Protein AF-A0A3N5LTR4-F1 (afdb_monomer)

Foldseek 3Di:
DDDDDDDDPDDQDWDQAPPPRDTDGCVVPVHDPVVVVVPPDPCPPPPPPPVVVVVVVVVVVVVVVCCVVCVCVVPVDDDDDDDDDDDPPPPPPCPPPVQPADACVVLLVLLVLLLCQLQPLEAHAPVSLVSNLVSLLVSLVVLCPDPDPCSPVLSVLSNVLSVVSVVQVVLPQARGQCLVSVVSVVVSCVRHHDDDPSNPPGDDVVSNVSHHPDQPAWDVVLLVLLVVLLVLLLVLLVVLLVVDVVLDDDDDPPPPCLVVSLVVLVVVLVVQLVSLVVSLVSNDPVQCVDSRSLSNLLSVLLVQLSVLSNCLQVCDDPSSGHDPVSNVVSSVSSNVSSVSSVVSSVPND

Secondary structure (DSSP, 8-state):
--------------EE-TTT--EE-TTT-SS-HHHHHHHS--------THHHHHHHHHHHHHHHHHHHHHHHHHS-------------------------PBP-GGGHHHHHHHHHHHT-SSPPPHHHHHHHHHHHHHHHHHHHTS--TTHHHHHHHHHHHHHHHHHHHTT-SSPP-THHHHHHHHHHHHHHB---GGGSSS--HHHHHHTSPPPPPP-HHHHHHHHHHHHHHHHHHHHHHHHHHHH----STT-TTHHHHHHHHHHHHHHHHHHHHHHHHTS-TTGGG-SSHHHHHHHHHHHHHHHHHHTTTT-B-TTS-B-HHHHHHHHHHHHHHHHHHHHHHTT--

Structure (mmCIF, N/CA/C/O backbone):
data_AF-A0A3N5LTR4-F1
#
_entry.id   AF-A0A3N5LTR4-F1
#
loop_
_atom_site.group_PDB
_atom_site.id
_atom_site.type_symbol
_atom_site.label_atom_id
_atom_site.label_alt_id
_atom_site.label_comp_id
_atom_site.label_asym_id
_atom_site.label_entity_id
_atom_site.label_seq_id
_atom_site.pdbx_PDB_ins_code
_atom_site.Cartn_x
_atom_site.Cartn_y
_atom_site.Cartn_z
_atom_site.occupancy
_atom_site.B_iso_or_equiv
_atom_site.auth_seq_id
_atom_site.auth_comp_id
_atom_site.auth_asym_id
_atom_site.auth_atom_id
_atom_site.pdbx_PDB_model_num
ATOM 1 N N . MET A 1 1 ? 42.181 66.087 9.591 1.00 42.31 1 MET A N 1
ATOM 2 C CA . MET A 1 1 ? 41.057 66.117 8.631 1.00 42.31 1 MET A CA 1
ATOM 3 C C . MET A 1 1 ? 41.327 65.033 7.599 1.00 42.31 1 MET A C 1
ATOM 5 O O . MET A 1 1 ? 42.178 65.230 6.747 1.00 42.31 1 MET A O 1
ATOM 9 N N . SER A 1 2 ? 40.732 63.849 7.776 1.00 39.44 2 SER A N 1
ATOM 10 C CA . SER A 1 2 ? 40.925 62.699 6.882 1.00 39.44 2 SER A CA 1
ATOM 11 C C . SER A 1 2 ? 39.673 62.547 6.026 1.00 39.44 2 SER A C 1
ATOM 13 O O . SER A 1 2 ? 38.581 62.332 6.551 1.00 39.44 2 SER A O 1
ATOM 15 N N . SER A 1 3 ? 39.827 62.765 4.726 1.00 42.81 3 SER A N 1
ATOM 16 C CA . SER A 1 3 ? 38.754 62.788 3.736 1.00 42.81 3 SER A CA 1
ATOM 17 C C . SER A 1 3 ? 38.332 61.355 3.402 1.00 42.81 3 SER A C 1
ATOM 19 O O . SER A 1 3 ? 39.016 60.657 2.656 1.00 42.81 3 SER A O 1
ATOM 21 N N . GLY A 1 4 ? 37.215 60.899 3.972 1.00 47.69 4 GLY A N 1
ATOM 22 C CA . GLY A 1 4 ? 36.626 59.597 3.661 1.00 47.69 4 GLY A CA 1
ATOM 23 C C . GLY A 1 4 ? 36.129 59.549 2.214 1.00 47.69 4 GLY A C 1
ATOM 24 O O . GLY A 1 4 ? 35.183 60.248 1.857 1.00 47.69 4 GLY A O 1
ATOM 25 N N . LYS A 1 5 ? 36.770 58.725 1.375 1.00 50.44 5 LYS A N 1
ATOM 26 C CA . LYS A 1 5 ? 36.277 58.389 0.032 1.00 50.44 5 LYS A CA 1
ATOM 27 C C . LYS A 1 5 ? 34.957 57.609 0.162 1.00 50.44 5 LYS A C 1
ATOM 29 O O . LYS A 1 5 ? 34.948 56.594 0.859 1.00 50.44 5 LYS A O 1
ATOM 34 N N . PRO A 1 6 ? 33.865 58.023 -0.503 1.00 57.59 6 PRO A N 1
ATOM 35 C CA . PRO A 1 6 ? 32.627 57.254 -0.504 1.00 57.59 6 PRO A CA 1
ATOM 36 C C . PRO A 1 6 ? 32.843 55.928 -1.243 1.00 57.59 6 PRO A C 1
ATOM 38 O O . PRO A 1 6 ? 33.341 55.908 -2.370 1.00 57.59 6 PRO A O 1
ATOM 41 N N . ALA A 1 7 ? 32.481 54.819 -0.594 1.00 57.16 7 ALA A N 1
ATOM 42 C CA . ALA A 1 7 ? 32.471 53.496 -1.203 1.00 57.16 7 ALA A CA 1
ATOM 43 C C . ALA A 1 7 ? 31.487 53.499 -2.383 1.00 57.16 7 ALA A C 1
ATOM 45 O O . ALA A 1 7 ? 30.280 53.676 -2.201 1.00 57.16 7 ALA A O 1
ATOM 46 N N . GLY A 1 8 ? 32.012 53.360 -3.600 1.00 59.88 8 GLY A N 1
ATOM 47 C CA . GLY A 1 8 ? 31.196 53.232 -4.801 1.00 59.88 8 GLY A CA 1
ATOM 48 C C . GLY A 1 8 ? 30.280 52.016 -4.680 1.00 59.88 8 GLY A C 1
ATOM 49 O O . GLY A 1 8 ? 30.734 50.929 -4.326 1.00 59.88 8 GLY A O 1
ATOM 50 N N . LYS A 1 9 ? 28.984 52.200 -4.955 1.00 59.88 9 LYS A N 1
ATOM 51 C CA . LYS A 1 9 ? 28.020 51.099 -5.050 1.00 59.88 9 LYS A CA 1
ATOM 52 C C . LYS A 1 9 ? 28.468 50.165 -6.175 1.00 59.88 9 LYS A C 1
ATOM 54 O O . LYS A 1 9 ? 28.361 50.525 -7.344 1.00 59.88 9 LYS A O 1
ATOM 59 N N . VAL A 1 10 ? 28.971 48.988 -5.817 1.00 64.00 10 VAL A N 1
ATOM 60 C CA . VAL A 1 10 ? 29.231 47.903 -6.767 1.00 64.00 10 VAL A CA 1
ATOM 61 C C . VAL A 1 10 ? 27.876 47.472 -7.328 1.00 64.00 10 VAL A C 1
ATOM 63 O O . VAL A 1 10 ? 27.025 46.972 -6.592 1.00 64.00 10 VAL A O 1
ATOM 66 N N . GLN A 1 11 ? 27.630 47.749 -8.609 1.00 66.94 11 GLN A N 1
ATOM 67 C CA . GLN A 1 11 ? 26.463 47.225 -9.315 1.00 66.94 11 GLN A CA 1
ATOM 68 C C . GLN A 1 11 ? 26.664 45.720 -9.489 1.00 66.94 11 GLN A C 1
ATOM 70 O O . GLN A 1 11 ? 27.519 45.303 -10.268 1.00 66.94 11 GLN A O 1
ATOM 75 N N . LYS A 1 12 ? 25.895 44.915 -8.750 1.00 74.00 12 LYS A N 1
ATOM 76 C CA . LYS A 1 12 ? 25.865 43.462 -8.933 1.00 74.00 12 LYS A CA 1
ATOM 77 C C . LYS A 1 12 ? 25.376 43.146 -10.342 1.00 74.00 12 LYS A C 1
ATOM 79 O O . LYS A 1 12 ? 24.307 43.604 -10.743 1.00 74.00 12 LYS A O 1
ATOM 84 N N . ARG A 1 13 ? 26.175 42.394 -11.096 1.00 78.88 13 ARG A N 1
ATOM 85 C CA . ARG A 1 13 ? 25.785 41.869 -12.406 1.00 78.88 13 ARG A CA 1
ATOM 86 C C . ARG A 1 13 ? 25.041 40.560 -12.188 1.00 78.88 13 ARG A C 1
ATOM 88 O O . ARG A 1 13 ? 25.660 39.511 -12.084 1.00 78.88 13 ARG A O 1
ATOM 95 N N . GLU A 1 14 ? 23.720 40.630 -12.100 1.00 88.12 14 GLU A N 1
ATOM 96 C CA . GLU A 1 14 ? 22.883 39.430 -12.087 1.00 88.12 14 GLU A CA 1
ATOM 97 C C . GLU A 1 14 ? 22.748 38.877 -13.512 1.00 88.12 14 GLU A C 1
ATOM 99 O O . GLU A 1 14 ? 22.494 39.624 -14.459 1.00 88.12 14 GLU A O 1
ATOM 104 N N . VAL A 1 15 ? 22.951 37.568 -13.665 1.00 93.12 15 VAL A N 1
ATOM 105 C CA . VAL A 1 15 ? 22.815 36.841 -14.933 1.00 93.12 15 VAL A CA 1
ATOM 106 C C . VAL A 1 15 ? 21.718 35.795 -14.778 1.00 93.12 15 VAL A C 1
ATOM 108 O O . VAL A 1 15 ? 21.718 35.034 -13.813 1.00 93.12 15 VAL A O 1
ATOM 111 N N . GLU A 1 16 ? 20.783 35.735 -15.724 1.00 95.50 16 GLU A N 1
ATOM 112 C CA . GLU A 1 16 ? 19.731 34.718 -15.736 1.00 95.50 16 GLU A CA 1
ATOM 113 C C . GLU A 1 16 ? 20.248 33.395 -16.315 1.00 95.50 16 GLU A C 1
ATOM 115 O O . GLU A 1 16 ? 20.837 33.344 -17.397 1.00 95.50 16 GLU A O 1
ATOM 120 N N . CYS A 1 17 ? 20.032 32.297 -15.593 1.00 93.19 17 CYS A N 1
ATOM 121 C CA . CYS A 1 17 ? 20.387 30.965 -16.060 1.00 93.19 17 CYS A CA 1
ATOM 122 C C . CYS A 1 17 ? 19.476 30.524 -17.221 1.00 93.19 17 CYS A C 1
ATOM 124 O O . CYS A 1 17 ? 18.269 30.403 -17.010 1.00 93.19 17 CYS A O 1
ATOM 126 N N . PRO A 1 18 ? 20.019 30.146 -18.395 1.00 90.31 18 PRO A N 1
ATOM 127 C CA . PRO A 1 18 ? 19.209 29.780 -19.562 1.00 90.31 18 PRO A CA 1
ATOM 128 C C . PRO A 1 18 ? 18.450 28.453 -19.406 1.00 90.31 18 PRO A C 1
ATOM 130 O O . PRO A 1 18 ? 17.542 28.173 -20.180 1.00 90.31 18 PRO A O 1
ATOM 133 N N . VAL A 1 19 ? 18.826 27.620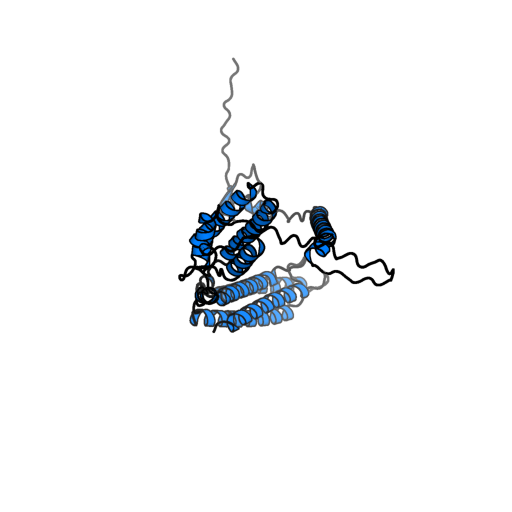 -18.428 1.00 91.25 19 VAL A N 1
ATOM 134 C CA . VAL A 1 19 ? 18.199 26.309 -18.185 1.00 91.25 19 VAL A CA 1
ATOM 135 C C . VAL A 1 19 ? 17.042 26.416 -17.193 1.00 91.25 19 VAL A C 1
ATOM 137 O O . VAL A 1 19 ? 16.015 25.770 -17.371 1.00 91.25 19 VAL A O 1
ATOM 140 N N . HIS A 1 20 ? 17.208 27.224 -16.142 1.00 94.06 20 HIS A N 1
ATOM 141 C CA . HIS A 1 20 ? 16.285 27.254 -15.004 1.00 94.06 20 HIS A CA 1
ATOM 142 C C . HIS A 1 20 ? 15.556 28.596 -14.820 1.00 94.06 20 HIS A C 1
ATOM 144 O O . HIS A 1 20 ? 14.676 28.672 -13.969 1.00 94.06 20 HIS A O 1
ATOM 150 N N . GLY A 1 21 ? 15.928 29.656 -15.552 1.00 92.06 21 GLY A N 1
ATOM 151 C CA . GLY A 1 21 ? 15.351 31.004 -15.398 1.00 92.06 21 GLY A CA 1
ATOM 152 C C . GLY A 1 21 ? 15.690 31.688 -14.065 1.00 92.06 21 GLY A C 1
ATOM 153 O O . GLY A 1 21 ? 15.032 32.635 -13.644 1.00 92.06 21 GLY A O 1
ATOM 154 N N . ILE A 1 22 ? 16.693 31.181 -13.340 1.00 92.12 22 ILE A N 1
ATOM 155 C CA . ILE A 1 22 ? 17.099 31.708 -12.031 1.00 92.12 22 ILE A CA 1
ATOM 156 C C . ILE A 1 22 ? 18.257 32.682 -12.226 1.00 92.12 22 ILE A C 1
ATOM 158 O O . ILE A 1 22 ? 19.266 32.328 -12.839 1.00 92.12 22 ILE A O 1
ATOM 162 N N . HIS A 1 23 ? 18.125 33.883 -11.669 1.00 93.69 23 HIS A N 1
ATOM 163 C CA . HIS A 1 23 ? 19.197 34.871 -11.641 1.00 93.69 23 HIS A CA 1
ATOM 164 C C . HIS A 1 23 ? 20.260 34.474 -10.612 1.00 93.69 23 HIS A C 1
ATOM 166 O O . HIS A 1 23 ? 19.937 34.081 -9.490 1.00 93.69 23 HIS A O 1
ATOM 172 N N . TYR A 1 24 ? 21.531 34.556 -10.992 1.00 93.19 24 TYR A N 1
ATOM 173 C CA . TYR A 1 24 ? 22.660 34.306 -10.103 1.00 93.19 24 TYR A CA 1
ATOM 174 C C . TYR A 1 24 ? 23.775 35.326 -10.337 1.00 93.19 24 TYR A C 1
ATOM 176 O O . TYR A 1 24 ? 23.839 35.975 -11.383 1.00 93.19 24 TYR A O 1
ATOM 184 N N . ASP A 1 25 ? 24.637 35.482 -9.335 1.00 94.25 25 ASP A N 1
ATOM 185 C CA . ASP A 1 25 ? 25.801 36.360 -9.397 1.00 94.25 25 ASP A CA 1
ATOM 186 C C . ASP A 1 25 ? 27.042 35.519 -9.754 1.00 94.25 25 ASP A C 1
ATOM 188 O O . ASP A 1 25 ? 27.468 34.696 -8.932 1.00 94.25 25 ASP A O 1
ATOM 192 N N . PRO A 1 26 ? 27.619 35.680 -10.960 1.00 90.75 26 PRO A N 1
ATOM 193 C CA . PRO A 1 26 ? 28.778 34.911 -11.397 1.00 90.75 26 PRO A CA 1
ATOM 194 C C . PRO A 1 26 ? 30.045 35.217 -10.585 1.00 90.75 26 PRO A C 1
ATOM 196 O O . PRO A 1 26 ? 30.978 34.416 -10.615 1.00 90.75 26 PRO A O 1
ATOM 199 N N . GLU A 1 27 ? 30.092 36.331 -9.841 1.00 90.62 27 GLU A N 1
ATOM 200 C CA . GLU A 1 27 ? 31.196 36.616 -8.915 1.00 90.62 27 GLU A CA 1
ATOM 201 C C . GLU A 1 27 ? 31.108 35.769 -7.633 1.00 90.62 27 GLU A C 1
ATOM 203 O O . GLU A 1 27 ? 32.126 35.522 -6.987 1.00 90.62 27 GLU A O 1
ATOM 208 N N . VAL A 1 28 ? 29.908 35.294 -7.271 1.00 90.62 28 VAL A N 1
ATOM 209 C CA . VAL A 1 28 ? 29.670 34.469 -6.072 1.00 90.62 28 VAL A CA 1
ATOM 210 C C . VAL A 1 28 ? 29.656 32.980 -6.412 1.00 90.62 28 VAL A C 1
ATOM 212 O O . VAL A 1 28 ? 30.225 32.170 -5.679 1.00 90.62 28 VAL A O 1
ATOM 215 N N . THR A 1 29 ? 29.006 32.601 -7.513 1.00 89.00 29 THR A N 1
ATOM 216 C CA . THR A 1 29 ? 28.873 31.204 -7.942 1.00 89.00 29 THR A CA 1
ATOM 217 C C . THR A 1 29 ? 29.018 31.097 -9.460 1.00 89.00 29 THR A C 1
ATOM 219 O O . THR A 1 29 ? 28.313 31.813 -10.165 1.00 89.00 29 THR A O 1
ATOM 222 N N . PRO A 1 30 ? 29.851 30.185 -9.995 1.00 90.81 30 PRO A N 1
ATOM 223 C CA . PRO A 1 30 ? 30.130 30.113 -11.436 1.00 90.81 30 PRO A CA 1
ATOM 224 C C . PRO A 1 30 ? 28.911 29.720 -12.291 1.00 90.81 30 PRO A C 1
ATOM 226 O O . PRO A 1 30 ? 28.868 30.010 -13.485 1.00 90.81 30 PRO A O 1
ATOM 229 N N . GLU A 1 31 ? 27.906 29.087 -11.689 1.00 93.25 31 GLU A N 1
ATOM 230 C CA . GLU A 1 31 ? 26.656 28.673 -12.325 1.00 93.25 31 GLU A CA 1
ATOM 231 C C . GLU A 1 31 ? 25.490 28.776 -11.330 1.00 93.25 31 GLU A C 1
ATOM 233 O O . GLU A 1 31 ? 25.704 28.944 -10.126 1.00 93.25 31 GLU A O 1
ATOM 238 N N . CYS A 1 32 ? 24.246 28.674 -11.811 1.00 94.94 32 CYS A N 1
ATOM 239 C CA . CYS A 1 32 ? 23.090 28.732 -10.917 1.00 94.94 32 CYS A CA 1
ATOM 240 C C . CYS A 1 32 ? 23.071 27.546 -9.942 1.00 94.94 32 CYS A C 1
ATOM 242 O O . CYS A 1 32 ? 23.541 26.452 -10.259 1.00 94.94 32 CYS A O 1
ATOM 244 N N . VAL A 1 33 ? 22.457 27.738 -8.772 1.00 93.00 33 VAL A N 1
ATOM 245 C CA . VAL A 1 33 ? 22.444 26.744 -7.683 1.00 93.00 33 VAL A CA 1
ATOM 246 C C . VAL A 1 33 ? 21.924 25.364 -8.108 1.00 93.00 33 VAL A C 1
ATOM 248 O O . VAL A 1 33 ? 22.375 24.347 -7.585 1.00 93.00 33 VAL A O 1
ATOM 251 N N . LEU A 1 34 ? 20.998 25.308 -9.072 1.00 89.94 34 LEU A N 1
ATOM 252 C CA . LEU A 1 34 ? 20.471 24.048 -9.592 1.00 89.94 34 LEU A CA 1
ATOM 253 C C . LEU A 1 34 ? 21.468 23.371 -10.534 1.00 89.94 34 LEU A C 1
ATOM 255 O O . LEU A 1 34 ? 21.754 22.194 -10.341 1.00 89.94 34 LEU A O 1
ATOM 259 N N . CYS A 1 35 ? 22.061 24.106 -11.480 1.00 91.62 35 CYS A N 1
ATOM 260 C CA . CYS A 1 35 ? 23.133 23.584 -12.334 1.00 91.62 35 CYS A CA 1
ATOM 261 C C . CYS A 1 35 ? 24.303 23.064 -11.491 1.00 91.62 35 CYS A C 1
ATOM 263 O O . CYS A 1 35 ? 24.718 21.931 -11.698 1.00 91.62 35 CYS A O 1
ATOM 265 N N . LEU A 1 36 ? 24.718 23.813 -10.461 1.00 90.31 36 LEU A N 1
ATOM 266 C CA . LEU A 1 36 ? 25.773 23.405 -9.529 1.00 90.31 36 LEU A CA 1
ATOM 267 C C . LEU A 1 36 ? 25.431 22.107 -8.783 1.00 90.31 36 LEU A C 1
ATOM 269 O O . LEU A 1 36 ? 26.292 21.268 -8.536 1.00 90.31 36 LEU A O 1
ATOM 273 N N . LYS A 1 37 ? 24.160 21.925 -8.407 1.00 88.88 37 LYS A N 1
ATOM 274 C CA . LYS A 1 37 ? 23.690 20.704 -7.743 1.00 88.88 37 LYS A CA 1
ATOM 275 C C . LYS A 1 37 ? 23.704 19.497 -8.684 1.00 88.88 37 LYS A C 1
ATOM 277 O O . LYS A 1 37 ? 23.977 18.394 -8.223 1.00 88.88 37 LYS A O 1
ATOM 282 N N . TYR A 1 38 ? 23.408 19.700 -9.966 1.00 84.88 38 TYR A N 1
ATOM 283 C CA . TYR A 1 38 ? 23.409 18.639 -10.977 1.00 84.88 38 TYR A CA 1
ATOM 284 C C . TYR A 1 38 ? 24.803 18.357 -11.562 1.00 84.88 38 TYR A C 1
ATOM 286 O O . TYR A 1 38 ? 25.038 17.249 -12.035 1.00 84.88 38 TYR A O 1
ATOM 294 N N . SER A 1 39 ? 25.722 19.329 -11.530 1.00 80.62 39 SER A N 1
ATOM 295 C CA . SER A 1 39 ? 27.092 19.204 -12.047 1.00 80.62 39 SER A CA 1
ATOM 296 C C . SER A 1 39 ? 28.052 18.562 -11.046 1.00 80.62 39 SER A C 1
ATOM 298 O O . SER A 1 39 ? 29.083 18.018 -11.447 1.00 80.62 39 SER A O 1
ATOM 300 N N . GLN A 1 40 ? 27.728 18.579 -9.749 1.00 75.06 40 GLN A N 1
ATOM 301 C CA . GLN A 1 40 ? 28.504 17.827 -8.774 1.00 75.06 40 GLN A CA 1
ATOM 302 C C . GLN A 1 40 ? 28.257 16.329 -8.987 1.00 75.06 40 GLN A C 1
ATOM 304 O O . GLN A 1 40 ? 27.129 15.879 -8.771 1.00 75.06 40 GLN A O 1
ATOM 309 N N . PRO A 1 41 ? 29.283 15.538 -9.376 1.00 57.38 41 PRO A N 1
ATOM 310 C CA . PRO A 1 41 ? 29.151 14.090 -9.386 1.00 57.38 41 PRO A CA 1
ATOM 311 C C . PRO A 1 41 ? 28.717 13.700 -7.984 1.00 57.38 41 PRO A C 1
ATOM 313 O O . PRO A 1 41 ? 29.319 14.186 -7.018 1.00 57.38 41 PRO A O 1
ATOM 316 N N . GLU A 1 42 ? 27.654 12.899 -7.871 1.00 54.22 42 GLU A N 1
ATOM 317 C CA . GLU A 1 42 ? 27.212 12.379 -6.586 1.00 54.22 42 GLU A CA 1
ATOM 318 C C . GLU A 1 42 ? 28.454 11.845 -5.885 1.00 54.22 42 GLU A C 1
ATOM 320 O O . GLU A 1 42 ? 29.022 10.822 -6.268 1.00 54.22 42 GLU A O 1
ATOM 325 N N . ARG A 1 43 ? 28.941 12.590 -4.885 1.00 46.28 43 ARG A N 1
ATOM 326 C CA . ARG A 1 43 ? 29.944 12.084 -3.969 1.00 46.28 43 ARG A CA 1
ATOM 327 C C . ARG A 1 43 ? 29.214 10.955 -3.275 1.00 46.28 43 ARG A C 1
ATOM 329 O O . ARG A 1 43 ? 28.547 11.180 -2.265 1.00 46.28 43 ARG A O 1
ATOM 336 N N . THR A 1 44 ? 29.327 9.750 -3.828 1.00 50.00 44 THR A N 1
ATOM 337 C CA . THR A 1 44 ? 29.047 8.489 -3.164 1.00 50.00 44 THR A CA 1
ATOM 338 C C . THR A 1 44 ? 30.041 8.428 -2.023 1.00 50.00 44 THR A C 1
ATOM 340 O O . THR A 1 44 ? 31.114 7.831 -2.102 1.00 50.00 44 THR A O 1
ATOM 343 N N . GLY A 1 45 ? 29.732 9.181 -0.971 1.00 43.91 45 GLY A N 1
ATOM 344 C CA . GLY A 1 45 ? 30.471 9.185 0.256 1.00 43.91 45 GLY A CA 1
ATOM 345 C C . GLY A 1 45 ? 30.405 7.763 0.758 1.00 43.91 45 GLY A C 1
ATOM 346 O O . GLY A 1 45 ? 29.386 7.345 1.305 1.00 43.91 45 GLY A O 1
ATOM 347 N N . GLY A 1 46 ? 31.516 7.044 0.609 1.00 44.34 46 GLY A N 1
ATOM 348 C CA . GLY A 1 46 ? 31.868 5.866 1.388 1.00 44.34 46 GLY A CA 1
ATOM 349 C C . GLY A 1 46 ? 32.008 6.222 2.871 1.00 44.34 46 GLY A C 1
ATOM 350 O O . GLY A 1 46 ? 32.998 5.893 3.518 1.00 44.34 46 GLY A O 1
ATOM 351 N N . ARG A 1 47 ? 31.018 6.918 3.439 1.00 48.50 47 ARG A N 1
ATOM 352 C CA . ARG A 1 47 ? 30.792 6.994 4.871 1.00 48.50 47 ARG A CA 1
ATOM 353 C C . ARG A 1 47 ? 30.305 5.613 5.271 1.00 48.50 47 ARG A C 1
ATOM 355 O O . ARG A 1 47 ? 29.151 5.260 5.050 1.00 48.50 47 ARG A O 1
ATOM 362 N N . ARG A 1 48 ? 31.243 4.828 5.807 1.00 51.28 48 ARG A N 1
ATOM 363 C CA . ARG A 1 48 ? 31.052 3.555 6.510 1.00 51.28 48 ARG A CA 1
ATOM 364 C C . ARG A 1 48 ? 29.639 3.450 7.112 1.00 51.28 48 ARG A C 1
ATOM 366 O O . ARG A 1 48 ? 29.409 3.898 8.231 1.00 51.28 48 ARG A O 1
ATOM 373 N N . LYS A 1 49 ? 28.725 2.757 6.422 1.00 50.78 49 LYS A N 1
ATOM 374 C CA . LYS A 1 49 ? 27.436 2.269 6.960 1.00 50.78 49 LYS A CA 1
ATOM 375 C C . LYS A 1 49 ? 27.62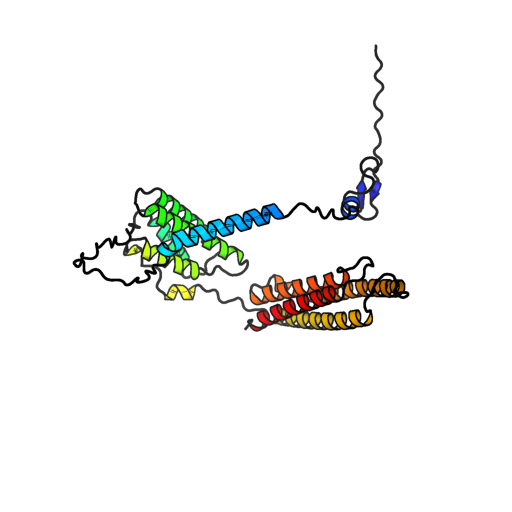0 1.160 8.019 1.00 50.78 49 LYS A C 1
ATOM 377 O O . LYS A 1 49 ? 26.686 0.424 8.309 1.00 50.78 49 LYS A O 1
ATOM 382 N N . GLY A 1 50 ? 28.813 1.029 8.605 1.00 50.81 50 GLY A N 1
ATOM 383 C CA . GLY A 1 50 ? 29.102 0.043 9.646 1.00 50.81 50 GLY A CA 1
ATOM 384 C C . GLY A 1 50 ? 28.466 0.388 10.994 1.00 50.81 50 GLY A C 1
ATOM 385 O O . GLY A 1 50 ? 28.073 -0.515 11.717 1.00 50.81 50 GLY A O 1
ATOM 386 N N . GLY A 1 51 ? 28.297 1.676 11.320 1.00 59.00 51 GLY A N 1
ATOM 387 C CA . GLY A 1 51 ? 27.764 2.086 12.629 1.00 59.00 51 GLY A CA 1
ATOM 388 C C . GLY A 1 51 ? 26.271 1.800 12.813 1.00 59.00 51 GLY A C 1
ATOM 389 O O . GLY A 1 51 ? 25.857 1.343 13.873 1.00 59.00 51 GLY A O 1
ATOM 390 N N . VAL A 1 52 ? 25.463 2.009 11.768 1.00 69.38 52 VAL A N 1
ATOM 391 C CA . VAL A 1 52 ? 24.007 1.782 11.838 1.00 69.38 52 VAL A CA 1
ATOM 392 C C . VAL A 1 52 ? 23.693 0.287 11.888 1.00 69.38 52 VAL A C 1
ATOM 394 O O . VAL A 1 52 ? 22.875 -0.134 12.698 1.00 69.38 52 VAL A O 1
ATOM 397 N N . TRP A 1 53 ? 24.401 -0.533 11.105 1.00 72.94 53 TRP A N 1
ATOM 398 C CA . TRP A 1 53 ? 24.259 -1.989 11.178 1.00 72.94 53 TRP A CA 1
ATOM 399 C C . TRP A 1 53 ? 24.689 -2.555 12.532 1.00 72.94 53 TRP A C 1
ATOM 401 O O . TRP A 1 53 ? 24.034 -3.465 13.032 1.00 72.94 53 TRP A O 1
ATOM 411 N N . LEU A 1 54 ? 25.727 -1.990 13.161 1.00 76.31 54 LEU A N 1
ATOM 412 C CA . LEU A 1 54 ? 26.142 -2.396 14.504 1.00 76.31 54 LEU A CA 1
ATOM 413 C C . LEU A 1 54 ? 25.062 -2.086 15.552 1.00 76.31 54 LEU A C 1
ATOM 415 O O . LEU A 1 54 ? 24.811 -2.920 16.413 1.00 76.31 54 LEU A O 1
ATOM 419 N N . LEU A 1 55 ? 24.395 -0.928 15.458 1.00 81.12 55 LEU A N 1
ATOM 420 C CA . LEU A 1 55 ? 23.295 -0.557 16.357 1.00 81.12 55 LEU A CA 1
ATOM 421 C C . LEU A 1 55 ? 22.054 -1.436 16.158 1.00 81.12 55 LEU A C 1
ATOM 423 O O . LEU A 1 55 ? 21.453 -1.858 17.142 1.00 81.12 55 LEU A O 1
ATOM 427 N N . VAL A 1 56 ? 21.703 -1.765 14.910 1.00 82.56 56 VAL A N 1
ATOM 428 C CA . VAL A 1 56 ? 20.594 -2.689 14.609 1.00 82.56 56 VAL A CA 1
ATOM 429 C C . VAL A 1 56 ? 20.902 -4.099 15.123 1.00 82.56 56 VAL A C 1
ATOM 431 O O . VAL A 1 56 ? 20.041 -4.726 15.737 1.00 82.56 56 VAL A O 1
ATOM 434 N N . LEU A 1 57 ? 22.140 -4.580 14.956 1.00 85.31 57 LEU A N 1
ATOM 435 C CA . LEU A 1 57 ? 22.585 -5.860 15.518 1.00 85.31 57 LEU A CA 1
ATOM 436 C C . LEU A 1 57 ? 22.567 -5.855 17.050 1.00 85.31 57 LEU A C 1
ATOM 438 O O . LEU A 1 57 ? 22.089 -6.813 17.647 1.00 85.31 57 LEU A O 1
ATOM 442 N N . LEU A 1 58 ? 23.032 -4.780 17.692 1.00 87.88 58 LEU A N 1
ATOM 443 C CA . LEU A 1 58 ? 22.983 -4.637 19.151 1.00 87.88 58 LEU A CA 1
ATOM 444 C C . LEU A 1 58 ? 21.541 -4.636 19.669 1.00 87.88 58 LEU A C 1
ATOM 446 O O . LEU A 1 58 ? 21.246 -5.354 20.619 1.00 87.88 58 LEU A O 1
ATOM 450 N N . ALA A 1 59 ? 20.632 -3.904 19.020 1.00 86.56 59 ALA A N 1
ATOM 451 C CA . ALA A 1 59 ? 19.215 -3.895 19.379 1.00 86.56 59 ALA A CA 1
ATOM 452 C C . ALA A 1 59 ? 18.566 -5.280 19.202 1.00 86.56 59 ALA A C 1
ATOM 454 O O . ALA A 1 59 ? 17.827 -5.726 20.079 1.00 86.56 59 ALA A O 1
ATOM 455 N N . ALA A 1 60 ? 18.893 -5.998 18.123 1.00 87.62 60 ALA A N 1
ATOM 456 C CA . ALA A 1 60 ? 18.412 -7.360 17.894 1.00 87.62 60 ALA A CA 1
ATOM 457 C C . ALA A 1 60 ? 18.952 -8.357 18.935 1.00 87.62 60 ALA A C 1
ATOM 459 O O . ALA A 1 60 ? 18.200 -9.197 19.425 1.00 87.62 60 ALA A O 1
ATOM 460 N N . VAL A 1 61 ? 20.230 -8.247 19.322 1.00 90.06 61 VAL A N 1
ATOM 461 C CA . VAL A 1 61 ? 20.838 -9.088 20.369 1.00 90.06 61 VAL A CA 1
ATOM 462 C C . VAL A 1 61 ? 20.221 -8.795 21.735 1.00 90.06 61 VAL A C 1
ATOM 464 O O . VAL A 1 61 ? 19.878 -9.732 22.451 1.00 90.06 61 VAL A O 1
ATOM 467 N N . VAL A 1 62 ? 20.020 -7.522 22.089 1.00 90.38 62 VAL A N 1
ATOM 468 C CA . VAL A 1 62 ? 19.347 -7.138 23.341 1.00 90.38 62 VAL A CA 1
ATOM 469 C C . VAL A 1 62 ? 17.905 -7.649 23.355 1.00 90.38 62 VAL A C 1
ATOM 471 O O . VAL A 1 62 ? 17.500 -8.272 24.333 1.00 90.38 62 VAL A O 1
ATOM 474 N N . GLY A 1 63 ? 17.157 -7.483 22.259 1.00 85.44 63 GLY A N 1
ATOM 475 C CA . GLY A 1 63 ? 15.804 -8.025 22.118 1.00 85.44 63 GLY A CA 1
ATOM 476 C C . GLY A 1 63 ? 15.758 -9.553 22.234 1.00 85.44 63 GLY A C 1
ATOM 477 O O . GLY A 1 63 ? 14.903 -10.090 22.934 1.00 85.44 63 GLY A O 1
ATOM 478 N N . PHE A 1 64 ? 16.715 -10.262 21.629 1.00 84.19 64 PHE A N 1
ATOM 479 C CA . PHE A 1 64 ? 16.823 -11.720 21.718 1.00 84.19 64 PHE A CA 1
ATOM 480 C C . PHE A 1 64 ? 17.180 -12.201 23.131 1.00 84.19 64 PHE A C 1
ATOM 482 O O . PHE A 1 64 ? 16.587 -13.161 23.623 1.00 84.19 64 PHE A O 1
ATOM 489 N N . LEU A 1 65 ? 18.119 -11.536 23.812 1.00 84.12 65 LEU A N 1
ATOM 490 C CA . LEU A 1 65 ? 18.483 -11.859 25.194 1.00 84.12 65 LEU A CA 1
ATOM 491 C C . LEU A 1 65 ? 17.327 -11.572 26.159 1.00 84.12 65 LEU A C 1
ATOM 493 O O . LEU A 1 65 ? 17.067 -12.384 27.048 1.00 84.12 65 LEU A O 1
ATOM 497 N N . PHE A 1 66 ? 16.589 -10.479 25.954 1.00 81.12 66 PHE A N 1
ATOM 498 C CA . PHE A 1 66 ? 15.387 -10.167 26.726 1.00 81.12 66 PHE A CA 1
ATOM 499 C C . PHE A 1 66 ? 14.288 -11.213 26.487 1.00 81.12 66 PHE A C 1
ATOM 501 O O . PHE A 1 66 ? 13.757 -11.779 27.442 1.00 81.12 66 PHE A O 1
ATOM 508 N N . TYR A 1 67 ? 14.027 -11.578 25.227 1.00 76.75 67 TYR A N 1
ATOM 509 C CA . TYR A 1 67 ? 13.078 -12.636 24.870 1.00 76.75 67 TYR A CA 1
ATOM 510 C C . TYR A 1 67 ? 13.472 -14.001 25.447 1.00 76.75 67 TYR A C 1
ATOM 512 O O . TYR A 1 67 ? 12.620 -14.726 25.945 1.00 76.75 67 TYR A O 1
ATOM 520 N N . ARG A 1 68 ? 14.759 -14.363 25.453 1.00 81.25 68 ARG A N 1
ATOM 521 C CA . ARG A 1 68 ? 15.220 -15.633 26.034 1.00 81.25 68 ARG A CA 1
ATOM 522 C C . ARG A 1 68 ? 15.123 -15.650 27.565 1.00 81.25 68 ARG A C 1
ATOM 524 O O . ARG A 1 68 ? 14.894 -16.710 28.139 1.00 81.25 68 ARG A O 1
ATOM 531 N N . SER A 1 69 ? 15.296 -14.500 28.214 1.00 74.88 69 SER A N 1
ATOM 532 C CA . SER A 1 69 ? 15.269 -14.387 29.679 1.00 74.88 69 SER A CA 1
ATOM 533 C C . SER A 1 69 ? 13.843 -14.310 30.229 1.00 74.88 69 SER A C 1
ATOM 535 O O . SER A 1 69 ? 13.558 -14.898 31.266 1.00 74.88 69 SER A O 1
ATOM 537 N N . VAL A 1 70 ? 12.942 -13.619 29.524 1.00 73.69 70 VAL A N 1
ATOM 538 C CA . VAL A 1 70 ? 11.556 -13.370 29.962 1.00 73.69 70 VAL A CA 1
ATOM 539 C C . VAL A 1 70 ? 10.554 -14.306 29.272 1.00 73.69 70 VAL A C 1
ATOM 541 O O . VAL A 1 70 ? 9.541 -14.682 29.855 1.00 73.69 70 VAL A O 1
ATOM 544 N N . GLY A 1 71 ? 10.852 -14.764 28.055 1.00 59.81 71 GLY A N 1
ATOM 545 C CA . GLY A 1 71 ? 9.995 -15.652 27.263 1.00 59.81 71 GLY A CA 1
ATOM 546 C C . GLY A 1 71 ? 9.579 -16.952 27.961 1.00 59.81 71 GLY A C 1
ATOM 547 O O . GLY A 1 71 ? 8.412 -17.320 27.835 1.00 59.81 71 GLY A O 1
ATOM 548 N N . PRO A 1 72 ? 10.437 -17.638 28.743 1.00 62.03 72 PRO A N 1
ATOM 549 C CA . PRO A 1 72 ? 10.027 -18.819 29.507 1.00 62.03 72 PRO A CA 1
ATOM 550 C C . PRO A 1 72 ? 8.982 -18.513 30.589 1.00 62.03 72 PRO A C 1
ATOM 552 O O . PRO A 1 72 ? 8.117 -19.344 30.848 1.00 62.03 72 PRO A O 1
ATOM 555 N N . TYR A 1 73 ? 9.016 -17.310 31.172 1.00 62.34 73 TYR A N 1
ATOM 556 C CA . TYR A 1 73 ? 8.037 -16.871 32.170 1.00 62.34 73 TYR A CA 1
ATOM 557 C C . TYR A 1 73 ? 6.701 -16.470 31.534 1.00 62.34 73 TYR A C 1
ATOM 559 O O . TYR A 1 73 ? 5.653 -16.676 32.136 1.00 62.34 73 TYR A O 1
ATOM 567 N N . LEU A 1 74 ? 6.723 -15.965 30.296 1.00 62.81 74 LEU A N 1
ATOM 568 C CA . LEU A 1 74 ? 5.516 -15.577 29.555 1.00 62.81 74 LEU A CA 1
ATOM 569 C C . LEU A 1 74 ? 4.845 -16.739 28.804 1.00 62.81 74 LEU A C 1
ATOM 571 O O . LEU A 1 74 ? 3.667 -16.651 28.477 1.00 62.81 74 LEU A O 1
ATOM 575 N N . SER A 1 75 ? 5.566 -17.826 28.509 1.00 57.50 75 SER A N 1
ATOM 576 C CA . SER A 1 75 ? 5.061 -18.921 27.660 1.00 57.50 75 SER A CA 1
ATOM 577 C C . SER A 1 75 ? 4.580 -20.168 28.411 1.00 57.50 75 SER A C 1
ATOM 579 O O . SER A 1 75 ? 4.159 -21.127 27.765 1.00 57.50 75 SER A O 1
ATOM 581 N N . GLY A 1 76 ? 4.607 -20.177 29.750 1.00 47.41 76 GLY A N 1
ATOM 582 C CA . GLY A 1 76 ? 3.958 -21.207 30.579 1.00 47.41 76 GLY A CA 1
ATOM 583 C C . GLY A 1 76 ? 4.390 -22.657 30.311 1.00 47.41 76 GLY A C 1
ATOM 584 O O . GLY A 1 76 ? 3.693 -23.590 30.705 1.00 47.41 76 GLY A O 1
ATOM 585 N N . ARG A 1 77 ? 5.515 -22.880 29.620 1.00 46.62 77 ARG A N 1
ATOM 586 C CA . ARG A 1 77 ? 5.937 -24.208 29.157 1.00 46.62 77 ARG A CA 1
ATOM 587 C C . ARG A 1 77 ? 6.963 -24.799 30.119 1.00 46.62 77 ARG A C 1
ATOM 589 O O . ARG A 1 77 ? 8.168 -24.653 29.939 1.00 46.62 77 ARG A O 1
ATOM 596 N N . THR A 1 78 ? 6.478 -25.480 31.150 1.00 49.72 78 THR A N 1
ATOM 597 C CA . THR A 1 78 ? 7.305 -26.320 32.020 1.00 49.72 78 THR A CA 1
ATOM 598 C C . THR A 1 78 ? 7.651 -27.621 31.287 1.00 49.72 78 THR A C 1
ATOM 600 O O . THR A 1 78 ? 6.790 -28.447 30.994 1.00 49.72 78 THR A O 1
ATOM 603 N N . THR A 1 79 ? 8.924 -27.810 30.936 1.00 48.94 79 THR A N 1
ATOM 604 C CA . THR A 1 79 ? 9.431 -29.115 30.484 1.00 48.94 79 THR A CA 1
ATOM 605 C C . THR A 1 79 ? 9.616 -30.038 31.692 1.00 48.94 79 THR A C 1
ATOM 607 O O . THR A 1 79 ? 10.254 -29.616 32.659 1.00 48.94 79 THR A O 1
ATOM 610 N N . PRO A 1 80 ? 9.118 -31.286 31.661 1.00 50.94 80 PRO A N 1
ATOM 611 C CA . PRO A 1 80 ? 9.312 -32.229 32.751 1.00 50.94 80 PRO A CA 1
ATOM 612 C C . PRO A 1 80 ? 10.697 -32.873 32.635 1.00 50.94 80 PRO A C 1
ATOM 614 O O . PRO A 1 80 ? 10.961 -33.638 31.708 1.00 50.94 80 PRO A O 1
ATOM 617 N N . THR A 1 81 ? 11.587 -32.582 33.580 1.00 51.88 81 THR A N 1
ATOM 618 C CA . THR A 1 81 ? 12.851 -33.311 33.733 1.00 51.88 81 THR A CA 1
ATOM 619 C C . THR A 1 81 ? 12.643 -34.426 34.751 1.00 51.88 81 THR A C 1
ATOM 621 O O . THR A 1 81 ? 12.408 -34.170 35.930 1.00 51.88 81 THR A O 1
ATOM 624 N N . SER A 1 82 ? 12.699 -35.673 34.289 1.00 56.34 82 SER A N 1
ATOM 625 C CA . SER A 1 82 ? 12.652 -36.859 35.139 1.00 56.34 82 SER A CA 1
ATOM 626 C C . SER A 1 82 ? 14.026 -37.152 35.745 1.00 56.34 82 SER A C 1
ATOM 628 O O . SER A 1 82 ? 14.971 -37.394 34.999 1.00 56.34 82 SER A O 1
ATOM 630 N N . SER A 1 83 ? 14.118 -37.251 37.068 1.00 46.34 83 SER A N 1
ATOM 631 C CA . SER A 1 83 ? 14.909 -38.289 37.749 1.00 46.34 83 SER A CA 1
ATOM 632 C C . SER A 1 83 ? 14.609 -38.242 39.243 1.00 46.34 83 SER A C 1
ATOM 634 O O . SER A 1 83 ? 14.615 -37.172 39.845 1.00 46.34 83 SER A O 1
ATOM 636 N N . GLY A 1 84 ? 14.289 -39.406 39.801 1.00 56.19 84 GLY A N 1
ATOM 637 C CA . GLY A 1 84 ? 13.638 -39.561 41.091 1.00 56.19 84 GLY A CA 1
ATOM 638 C C . GLY A 1 84 ? 14.463 -39.172 42.314 1.00 56.19 84 GLY A C 1
ATOM 639 O O . GLY A 1 84 ? 15.642 -39.485 42.431 1.00 56.19 84 GLY A O 1
ATOM 640 N N . ALA A 1 85 ? 13.749 -38.602 43.275 1.00 43.25 85 ALA A N 1
ATOM 641 C CA . ALA A 1 85 ? 13.924 -38.842 44.695 1.00 43.25 85 ALA A CA 1
ATOM 642 C C . ALA A 1 85 ? 12.525 -38.736 45.313 1.00 43.25 85 ALA A C 1
ATOM 644 O O . ALA A 1 85 ? 11.806 -37.764 45.086 1.00 43.25 85 ALA A O 1
ATOM 645 N N . VAL A 1 86 ? 12.108 -39.797 46.002 1.00 53.16 86 VAL A N 1
ATOM 646 C CA . VAL A 1 86 ? 10.837 -39.878 46.723 1.00 53.16 86 VAL A CA 1
ATOM 647 C C . VAL A 1 86 ? 10.980 -39.021 47.974 1.00 53.16 86 VAL A C 1
ATOM 649 O O . VAL A 1 86 ? 11.337 -39.520 49.036 1.00 53.16 86 VAL A O 1
ATOM 652 N N . ASP A 1 87 ? 10.734 -37.725 47.823 1.00 44.75 87 ASP A N 1
ATOM 653 C CA . ASP A 1 87 ? 10.417 -36.851 48.939 1.00 44.75 87 ASP A CA 1
ATOM 654 C C . ASP A 1 87 ? 8.904 -36.680 49.015 1.00 44.75 87 ASP A C 1
ATOM 656 O O . ASP A 1 87 ? 8.189 -36.659 48.011 1.00 44.75 87 ASP A O 1
ATOM 660 N N . LYS A 1 88 ? 8.426 -36.661 50.256 1.00 43.78 88 LYS A N 1
ATOM 661 C CA . LYS A 1 88 ? 7.022 -36.592 50.666 1.00 43.78 88 LYS A CA 1
ATOM 662 C C . LYS A 1 88 ? 6.238 -35.609 49.784 1.00 43.78 88 LYS A C 1
ATOM 664 O O . LYS A 1 88 ? 6.795 -34.561 49.462 1.00 43.78 88 LYS A O 1
ATOM 669 N N . PRO A 1 89 ? 4.961 -35.884 49.448 1.00 44.16 89 PRO A N 1
ATOM 670 C CA . PRO A 1 89 ? 4.117 -34.922 48.751 1.00 44.16 89 PRO A CA 1
ATOM 671 C C . PRO A 1 89 ? 4.004 -33.661 49.613 1.00 44.16 89 PRO A C 1
ATOM 673 O O . PRO A 1 89 ? 3.186 -33.581 50.526 1.00 44.16 89 PRO A O 1
ATOM 676 N N . GLN A 1 90 ? 4.880 -32.688 49.357 1.00 45.97 90 GLN A N 1
ATOM 677 C CA . GLN A 1 90 ? 4.606 -31.301 49.662 1.00 45.97 90 GLN A CA 1
ATOM 678 C C . GLN A 1 90 ? 3.338 -31.004 48.882 1.00 45.97 90 GLN A C 1
ATOM 680 O O . GLN A 1 90 ? 3.332 -31.097 47.652 1.00 45.97 90 GLN A O 1
ATOM 685 N N . GLU A 1 91 ? 2.253 -30.724 49.602 1.00 38.00 91 GLU A N 1
ATOM 686 C CA . GLU A 1 91 ? 1.099 -30.089 48.989 1.00 38.00 91 GLU A CA 1
ATOM 687 C C . GLU A 1 91 ? 1.640 -28.951 48.122 1.00 38.00 91 GLU A C 1
ATOM 689 O O . GLU A 1 91 ? 2.459 -28.169 48.623 1.00 38.00 91 GLU A O 1
ATOM 694 N N . PRO A 1 92 ? 1.315 -28.912 46.816 1.00 50.97 92 PRO A N 1
ATOM 695 C CA . PRO A 1 92 ? 1.817 -27.872 45.943 1.00 50.97 92 PRO A CA 1
ATOM 696 C C . PRO A 1 92 ? 1.429 -26.559 46.598 1.00 50.97 92 PRO A C 1
ATOM 698 O O . PRO A 1 92 ? 0.244 -26.256 46.711 1.00 50.97 92 PRO A O 1
ATOM 701 N N . PHE A 1 93 ? 2.440 -25.847 47.099 1.00 43.53 93 PHE A N 1
ATOM 702 C CA . PHE A 1 93 ? 2.329 -24.519 47.672 1.00 43.53 93 PHE A CA 1
ATOM 703 C C . PHE A 1 93 ? 1.410 -23.736 46.740 1.00 43.53 93 PHE A C 1
ATOM 705 O O . PHE A 1 93 ? 1.798 -23.410 45.615 1.00 43.53 93 PHE A O 1
ATOM 712 N N . SER A 1 94 ? 0.158 -23.534 47.153 1.00 37.47 94 SER A N 1
ATOM 713 C CA . SER A 1 94 ? -0.850 -22.909 46.314 1.00 37.47 94 SER A CA 1
ATOM 714 C C . SER A 1 94 ? -0.597 -21.404 46.325 1.00 37.47 94 SER A C 1
ATOM 716 O O . SER A 1 94 ? -1.413 -20.621 46.798 1.00 37.47 94 SER A O 1
ATOM 718 N N . TRP A 1 95 ? 0.528 -20.987 45.740 1.00 41.12 95 TRP A N 1
ATOM 719 C CA . TRP A 1 95 ? 0.749 -19.655 45.183 1.00 41.12 95 TRP A CA 1
ATOM 720 C C . TRP A 1 95 ? -0.132 -19.430 43.949 1.00 41.12 95 TRP A C 1
ATOM 722 O O . TRP A 1 95 ? 0.240 -18.666 43.062 1.00 41.12 95 TRP A O 1
ATOM 732 N N . PHE A 1 96 ? -1.315 -20.051 43.881 1.00 43.34 96 PHE A N 1
ATOM 733 C CA . PHE A 1 96 ? -2.418 -19.528 43.092 1.00 43.34 96 PHE A CA 1
ATOM 734 C C . PHE A 1 96 ? -2.830 -18.201 43.740 1.00 43.34 96 PHE A C 1
ATOM 736 O O . PHE A 1 96 ? -3.908 -18.065 44.314 1.00 43.34 96 PHE A O 1
ATOM 743 N N . MET A 1 97 ? -1.932 -17.211 43.667 1.00 47.38 97 MET A N 1
ATOM 744 C CA . MET A 1 97 ? -2.302 -15.820 43.602 1.00 47.38 97 MET A CA 1
ATOM 745 C C . MET A 1 97 ? -3.237 -15.776 42.411 1.00 47.38 97 MET A C 1
ATOM 747 O O . MET A 1 97 ? -2.808 -15.783 41.258 1.00 47.38 97 MET A O 1
ATOM 751 N N . SER A 1 98 ? -4.532 -15.856 42.706 1.00 54.00 98 SER A N 1
ATOM 752 C CA . SER A 1 98 ? -5.531 -15.417 41.752 1.00 54.00 98 SER A CA 1
ATOM 753 C C . SER A 1 98 ? -5.028 -14.059 41.274 1.00 54.00 98 SER A C 1
ATOM 755 O O . SER A 1 98 ? -4.677 -13.250 42.143 1.00 54.00 98 SER A O 1
ATOM 757 N N . PRO A 1 99 ? -4.849 -13.855 39.957 1.00 69.06 99 PRO A N 1
ATOM 758 C CA . PRO A 1 99 ? -4.319 -12.600 39.449 1.00 69.06 99 PRO A CA 1
ATOM 759 C C . PRO A 1 99 ? -5.120 -11.492 40.122 1.00 69.06 99 PRO A C 1
ATOM 761 O O . PRO A 1 99 ? -6.350 -11.532 40.099 1.00 69.06 99 PRO A O 1
ATOM 764 N N . ALA A 1 100 ? -4.427 -10.631 40.871 1.00 81.00 100 ALA A N 1
ATOM 765 C CA . ALA A 1 100 ? -5.080 -9.652 41.721 1.00 81.00 100 ALA A CA 1
ATOM 766 C C . ALA A 1 100 ? -5.941 -8.763 40.822 1.00 81.00 100 ALA A C 1
ATOM 768 O O . ALA A 1 100 ? -5.412 -7.945 40.085 1.00 81.00 100 ALA A O 1
ATOM 769 N N . VAL A 1 101 ? -7.252 -8.970 40.822 1.00 90.31 101 VAL A N 1
ATOM 770 C CA . VAL A 1 101 ? -8.171 -8.205 39.980 1.00 90.31 101 VAL A CA 1
ATOM 771 C C . VAL A 1 101 ? -8.420 -6.838 40.605 1.00 90.31 101 VAL A C 1
ATOM 773 O O . VAL A 1 101 ? -8.471 -6.688 41.824 1.00 90.31 101 VAL A O 1
ATOM 776 N N . MET A 1 102 ? -8.540 -5.828 39.753 1.00 94.44 102 MET A N 1
ATOM 777 C CA . MET A 1 102 ? -8.771 -4.439 40.126 1.00 94.44 102 MET A CA 1
ATOM 778 C C . MET A 1 102 ? -10.271 -4.135 40.140 1.00 94.44 102 MET A C 1
ATOM 780 O O . MET A 1 102 ? -10.988 -4.514 39.214 1.00 94.44 102 MET A O 1
ATOM 784 N N . ASP A 1 103 ? -10.763 -3.411 41.147 1.00 94.94 103 ASP A N 1
ATOM 785 C CA . ASP A 1 103 ? -12.134 -2.890 41.125 1.00 94.94 103 ASP A CA 1
ATOM 786 C C . ASP A 1 103 ? -12.252 -1.788 40.051 1.00 94.94 103 ASP A C 1
ATOM 788 O O . ASP A 1 103 ? -11.598 -0.753 40.183 1.00 94.94 103 ASP A O 1
ATOM 792 N N . PRO A 1 104 ? -13.082 -1.946 38.999 1.00 96.00 104 PRO A N 1
ATOM 793 C CA . PRO A 1 104 ? -13.215 -0.936 37.949 1.00 96.00 104 PRO A CA 1
ATOM 794 C C . PRO A 1 104 ? -14.044 0.289 38.376 1.00 96.00 104 PRO A C 1
ATOM 796 O O . PRO A 1 104 ? -14.164 1.247 37.611 1.00 96.00 104 PRO A O 1
ATOM 799 N N . SER A 1 105 ? -14.664 0.276 39.563 1.00 96.00 105 SER A N 1
ATOM 800 C CA . SER A 1 105 ? -15.605 1.317 40.008 1.00 96.00 105 SER A CA 1
ATOM 801 C C . SER A 1 105 ? -15.042 2.749 40.003 1.00 96.00 105 SER A C 1
ATOM 803 O O . SER A 1 105 ? -15.775 3.640 39.560 1.00 96.00 105 SER A O 1
ATOM 805 N N . PRO A 1 106 ? -13.780 3.012 40.407 1.00 97.12 106 PRO A N 1
ATOM 806 C CA . PRO A 1 106 ? -13.193 4.354 40.347 1.00 97.12 106 PRO A CA 1
ATOM 807 C C . PRO A 1 106 ? -13.076 4.918 38.925 1.00 97.12 106 PRO A C 1
ATOM 809 O O . PRO A 1 106 ? -13.156 6.129 38.742 1.00 97.12 106 PRO A O 1
ATOM 812 N N . TYR A 1 107 ? -12.955 4.051 37.915 1.00 96.69 107 TYR A N 1
ATOM 813 C CA . TYR A 1 107 ? -12.736 4.437 36.514 1.00 96.69 107 TYR A CA 1
ATOM 814 C C . TYR A 1 107 ? -13.966 4.224 35.626 1.00 96.69 107 TYR A C 1
ATOM 816 O O . TYR A 1 107 ? -13.884 4.166 34.394 1.00 96.69 107 TYR A O 1
ATOM 824 N N . LYS A 1 108 ? -15.140 4.088 36.253 1.00 95.56 108 LYS A N 1
ATOM 825 C CA . LYS A 1 108 ? -16.403 3.796 35.571 1.00 95.56 108 LYS A CA 1
ATOM 826 C C . LYS A 1 108 ? -16.697 4.767 34.426 1.00 95.56 108 LYS A C 1
ATOM 828 O O . LYS A 1 108 ? -17.228 4.338 33.404 1.00 95.56 108 LYS A O 1
ATOM 833 N N . ALA A 1 109 ? -16.373 6.051 34.582 1.00 96.25 109 ALA A N 1
ATOM 834 C CA . ALA A 1 109 ? -16.637 7.063 33.562 1.00 96.25 109 ALA A CA 1
ATOM 835 C C . ALA A 1 109 ? -15.866 6.778 32.261 1.00 96.25 109 ALA A C 1
ATOM 837 O O . ALA A 1 109 ? -16.472 6.703 31.194 1.00 96.25 109 ALA A O 1
ATOM 838 N N . GLN A 1 110 ? -14.557 6.545 32.354 1.00 97.31 110 GLN A N 1
ATOM 839 C CA . GLN A 1 110 ? -13.686 6.283 31.208 1.00 97.31 110 GLN A CA 1
ATOM 840 C C . GLN A 1 110 ? -14.027 4.952 30.545 1.00 97.31 110 GLN A C 1
ATOM 842 O O . GLN A 1 110 ? -14.179 4.893 29.327 1.00 97.31 110 GLN A O 1
ATOM 847 N N . ILE A 1 111 ? -14.226 3.905 31.350 1.00 95.69 111 ILE A N 1
ATOM 848 C CA . ILE A 1 111 ? -14.638 2.584 30.869 1.00 95.69 111 ILE A CA 1
ATOM 849 C C . ILE A 1 111 ? -15.957 2.681 30.094 1.00 95.69 111 ILE A C 1
ATOM 851 O O . ILE A 1 111 ? -16.063 2.158 28.988 1.00 95.69 111 ILE A O 1
ATOM 855 N N . THR A 1 112 ? -16.947 3.402 30.628 1.00 93.56 112 THR A N 1
ATOM 856 C CA . THR A 1 112 ? -18.245 3.574 29.957 1.00 93.56 112 THR A CA 1
ATOM 857 C C . THR A 1 112 ? -18.094 4.314 28.628 1.00 93.56 112 THR A C 1
ATOM 859 O O . THR A 1 112 ? -18.715 3.924 27.643 1.00 93.56 112 THR A O 1
ATOM 862 N N . THR A 1 113 ? -17.258 5.355 28.567 1.00 95.00 113 THR A N 1
ATOM 863 C CA . THR A 1 113 ? -16.979 6.079 27.318 1.00 95.00 113 THR A CA 1
ATOM 864 C C . THR A 1 113 ? -16.319 5.168 26.283 1.00 95.00 113 THR A C 1
ATOM 866 O O . THR A 1 113 ? -16.812 5.092 25.155 1.00 95.00 113 THR A O 1
ATOM 869 N N . ILE A 1 114 ? -15.279 4.418 26.670 1.00 94.94 114 ILE A N 1
ATOM 870 C CA . ILE A 1 114 ? -14.608 3.437 25.803 1.00 94.94 114 ILE A CA 1
ATOM 871 C C . ILE A 1 114 ? -15.625 2.430 25.255 1.00 94.94 114 ILE A C 1
ATOM 873 O O . ILE A 1 114 ? -15.742 2.248 24.043 1.00 94.94 114 ILE A O 1
ATOM 877 N N . GLU A 1 115 ? -16.426 1.828 26.132 1.00 92.31 115 GLU A N 1
ATOM 878 C CA . GLU A 1 115 ? -17.424 0.829 25.748 1.00 92.31 115 GLU A CA 1
ATOM 879 C C . GLU A 1 115 ? -18.534 1.407 24.873 1.00 92.31 115 GLU A C 1
ATOM 881 O O . GLU A 1 115 ? -18.984 0.744 23.938 1.00 92.31 115 GLU A O 1
ATOM 886 N N . SER A 1 116 ? -18.952 2.650 25.118 1.00 91.44 116 SER A N 1
ATOM 887 C CA . SER A 1 116 ? -19.968 3.310 24.299 1.00 91.44 116 SER A CA 1
ATOM 888 C C . SER A 1 116 ? -19.521 3.458 22.847 1.00 91.44 116 SER A C 1
ATOM 890 O O . SER A 1 116 ? -20.343 3.314 21.948 1.00 91.44 116 SER A O 1
ATOM 892 N N . ILE A 1 117 ? -18.224 3.673 22.601 1.00 92.31 117 ILE A N 1
ATOM 893 C CA . ILE A 1 117 ? -17.670 3.781 21.250 1.00 92.31 117 ILE A CA 1
ATOM 894 C C . ILE A 1 117 ? -17.413 2.396 20.663 1.00 92.31 117 ILE A C 1
ATOM 896 O O . ILE A 1 117 ? -17.823 2.128 19.534 1.00 92.31 117 ILE A O 1
ATOM 900 N N . LEU A 1 118 ? -16.779 1.501 21.424 1.00 90.12 118 LEU A N 1
ATOM 901 C CA . LEU A 1 118 ? -16.492 0.143 20.966 1.00 90.12 118 LEU A CA 1
ATOM 902 C C . LEU A 1 118 ? -17.775 -0.603 20.578 1.00 90.12 118 LEU A C 1
ATOM 904 O O . LEU A 1 118 ? -17.782 -1.336 19.592 1.00 90.12 118 LEU A O 1
ATOM 908 N N . TYR A 1 119 ? -18.879 -0.391 21.296 1.00 88.06 119 TYR A N 1
ATOM 909 C CA . TYR A 1 119 ? -20.116 -1.157 21.126 1.00 88.06 119 TYR A CA 1
ATOM 910 C C . TYR A 1 119 ? -21.300 -0.366 20.558 1.00 88.06 119 TYR A C 1
ATOM 912 O O . TYR A 1 119 ? -22.409 -0.906 20.506 1.00 88.06 119 TYR A O 1
ATOM 920 N N . LYS A 1 120 ? -21.122 0.878 20.086 1.00 87.00 120 LYS A N 1
ATOM 921 C CA . LYS A 1 120 ? -22.237 1.608 19.452 1.00 87.00 120 LYS A CA 1
ATOM 922 C C . LYS A 1 120 ? -22.757 0.889 18.206 1.00 87.00 120 LYS A C 1
ATOM 924 O O . LYS A 1 120 ? -22.023 0.230 17.480 1.00 87.00 120 LYS A O 1
ATOM 929 N N . LYS A 1 121 ? -24.048 1.042 17.918 1.00 83.88 121 LYS A N 1
ATOM 930 C CA . LYS A 1 121 ? -24.683 0.394 16.755 1.00 83.88 121 LYS A CA 1
ATOM 931 C C . LYS A 1 121 ? -24.330 1.054 15.419 1.00 83.88 121 LYS A C 1
ATOM 933 O O . LYS A 1 121 ? -24.433 0.412 14.382 1.00 83.88 121 LYS A O 1
ATOM 938 N N . SER A 1 122 ? -23.966 2.334 15.433 1.00 83.50 122 SER A N 1
ATOM 939 C CA . SER A 1 122 ? -23.575 3.080 14.236 1.00 83.50 122 SER A CA 1
ATOM 940 C C . SER A 1 122 ? -22.106 2.830 13.877 1.00 83.50 122 SER A C 1
ATOM 942 O O . SER A 1 122 ? -21.312 2.563 14.779 1.00 83.50 122 SER A O 1
ATOM 944 N N . PRO A 1 123 ? -21.699 3.009 12.609 1.00 82.94 123 PRO A N 1
ATOM 945 C CA . PRO A 1 123 ? -20.287 2.991 12.242 1.00 82.94 123 PRO A CA 1
ATOM 946 C C . PRO A 1 123 ? -19.446 3.970 13.076 1.00 82.94 123 PRO A C 1
ATOM 948 O O . PRO A 1 123 ? -19.928 5.016 13.525 1.00 82.94 123 PRO A O 1
ATOM 951 N N . VAL A 1 124 ? -18.189 3.602 13.298 1.00 87.56 124 VAL A N 1
ATOM 952 C CA . VAL A 1 124 ? -17.193 4.406 14.011 1.00 87.56 124 VAL A CA 1
ATOM 953 C C . VAL A 1 124 ? -16.608 5.423 13.032 1.00 87.56 124 VAL A C 1
ATOM 955 O O . VAL A 1 124 ? -16.244 5.073 11.915 1.00 87.56 124 VAL A O 1
ATOM 958 N N . SER A 1 125 ? -16.558 6.688 13.430 1.00 87.00 125 SER A N 1
ATOM 959 C CA . SER A 1 125 ? -15.905 7.774 12.698 1.00 87.00 125 SER A CA 1
ATOM 960 C C . SER A 1 125 ? -14.468 7.958 13.189 1.00 87.00 125 SER A C 1
ATOM 962 O O . SER A 1 125 ? -14.143 7.560 14.305 1.00 87.00 125 SER A O 1
ATOM 964 N N . SER A 1 126 ? -13.613 8.631 12.416 1.00 84.31 126 SER A N 1
ATOM 965 C CA . SER A 1 126 ? -12.251 8.969 12.865 1.00 84.31 126 SER A CA 1
ATOM 966 C C . SER A 1 126 ? -12.253 9.788 14.164 1.00 84.31 126 SER A C 1
ATOM 968 O O . SER A 1 126 ? -11.422 9.575 15.040 1.00 84.31 126 SER A O 1
ATOM 970 N N . GLY A 1 127 ? -13.251 10.661 14.350 1.00 89.44 127 GLY A N 1
ATOM 971 C CA . GLY A 1 127 ? -13.408 11.422 15.593 1.00 89.44 127 GLY A CA 1
ATOM 972 C C . GLY A 1 127 ? -13.632 10.536 16.822 1.00 89.44 127 GLY A C 1
ATOM 973 O O . GLY A 1 127 ? -13.178 10.880 17.909 1.00 89.44 127 GLY A O 1
ATOM 974 N N . ASP A 1 128 ? -14.274 9.377 16.658 1.00 93.06 128 ASP A N 1
ATOM 975 C CA . ASP A 1 128 ? -14.453 8.418 17.748 1.00 93.06 128 ASP A CA 1
ATOM 976 C C . ASP A 1 128 ? -13.139 7.723 18.137 1.00 93.06 128 ASP A C 1
ATOM 978 O O . ASP A 1 128 ? -12.944 7.422 19.313 1.00 93.06 128 ASP A O 1
ATOM 982 N N . ILE A 1 129 ? -12.231 7.494 17.180 1.00 92.00 129 ILE A N 1
ATOM 983 C CA . ILE A 1 129 ? -10.900 6.925 17.450 1.00 92.00 129 ILE A CA 1
ATOM 984 C C . ILE A 1 129 ? -10.098 7.875 18.332 1.00 92.00 129 ILE A C 1
ATOM 986 O O . ILE A 1 129 ? -9.623 7.467 19.388 1.00 92.00 129 ILE A O 1
ATOM 990 N N . GLY A 1 130 ? -10.064 9.164 17.986 1.00 92.62 130 GLY A N 1
ATOM 991 C CA . GLY A 1 130 ? -9.386 10.166 18.812 1.00 92.62 130 GLY A CA 1
ATOM 992 C C . GLY A 1 130 ? -9.985 10.317 20.220 1.00 92.62 130 GLY A C 1
ATOM 993 O O . GLY A 1 130 ? -9.275 10.681 21.159 1.00 92.62 130 GLY A O 1
ATOM 994 N N . VAL A 1 131 ? -11.282 10.029 20.403 1.00 95.62 131 VAL A N 1
ATOM 995 C CA . VAL A 1 131 ? -11.892 9.958 21.744 1.00 95.62 131 VAL A CA 1
ATOM 996 C C . VAL A 1 131 ? -11.464 8.681 22.470 1.00 95.62 131 VAL A C 1
ATOM 998 O O . VAL A 1 131 ? -11.080 8.767 23.634 1.00 95.62 131 VAL A O 1
ATOM 1001 N N . LEU A 1 132 ? -11.474 7.521 21.803 1.00 95.38 132 LEU A N 1
ATOM 1002 C CA . LEU A 1 132 ? -11.010 6.254 22.380 1.00 95.38 132 LEU A CA 1
ATOM 1003 C C . LEU A 1 132 ? -9.562 6.327 22.861 1.00 95.38 132 LEU A C 1
ATOM 1005 O O . LEU A 1 132 ? -9.282 5.917 23.985 1.00 95.38 132 LEU A O 1
ATOM 1009 N N . GLU A 1 133 ? -8.661 6.864 22.041 1.00 95.69 133 GLU A N 1
ATOM 1010 C CA . GLU A 1 133 ? -7.246 7.002 22.384 1.00 95.69 133 GLU A CA 1
ATOM 1011 C C . GLU A 1 133 ? -7.055 7.876 23.619 1.00 95.69 133 GLU A C 1
ATOM 1013 O O . GLU A 1 133 ? -6.421 7.463 24.590 1.00 95.69 133 GLU A O 1
ATOM 1018 N N . ARG A 1 134 ? -7.674 9.064 23.617 1.00 97.00 134 ARG A N 1
ATOM 1019 C CA . ARG A 1 134 ? -7.587 10.006 24.734 1.00 97.00 134 ARG A CA 1
ATOM 1020 C C . ARG A 1 134 ? -8.150 9.405 26.016 1.00 97.00 134 ARG A C 1
ATOM 1022 O O . ARG A 1 134 ? -7.490 9.447 27.048 1.00 97.00 134 ARG A O 1
ATOM 1029 N N . THR A 1 135 ? -9.347 8.823 25.959 1.00 97.88 135 THR A N 1
ATOM 1030 C CA . THR A 1 135 ? -9.981 8.217 27.136 1.00 97.88 135 THR A CA 1
ATOM 1031 C C . THR A 1 135 ? -9.210 6.990 27.630 1.00 97.88 135 THR A C 1
ATOM 1033 O O . THR A 1 135 ? -9.100 6.791 28.838 1.00 97.88 135 THR A O 1
ATOM 1036 N N . GLY A 1 136 ? -8.642 6.181 26.732 1.00 97.19 136 GLY A N 1
ATOM 1037 C CA . GLY A 1 136 ? -7.786 5.053 27.097 1.00 97.19 136 GLY A CA 1
ATOM 1038 C C . GLY A 1 136 ? -6.486 5.493 27.774 1.00 97.19 136 GLY A C 1
ATOM 1039 O O . GLY A 1 136 ? -6.087 4.898 28.775 1.00 97.19 136 GLY A O 1
ATOM 1040 N N . GLN A 1 137 ? -5.861 6.568 27.285 1.00 97.25 137 GLN A N 1
ATOM 1041 C CA . GLN A 1 137 ? -4.680 7.155 27.913 1.00 97.25 137 GLN A CA 1
ATOM 1042 C C . GLN A 1 137 ? -5.013 7.734 29.295 1.00 97.25 137 GLN A C 1
ATOM 1044 O O . GLN A 1 137 ? -4.325 7.427 30.265 1.00 97.25 137 GLN A O 1
ATOM 1049 N N . GLU A 1 138 ? -6.100 8.502 29.417 1.00 97.88 138 GLU A N 1
ATOM 1050 C CA . GLU A 1 138 ? -6.575 9.032 30.703 1.00 97.88 138 GLU A CA 1
ATOM 1051 C C . GLU A 1 138 ? -6.849 7.910 31.717 1.00 97.88 138 GLU A C 1
ATOM 1053 O O . GLU A 1 138 ? -6.475 8.028 32.885 1.00 97.88 138 GLU A O 1
ATOM 1058 N N . LEU A 1 139 ? -7.471 6.809 31.277 1.00 97.75 139 LEU A N 1
ATOM 1059 C CA . LEU A 1 139 ? -7.713 5.624 32.102 1.00 97.75 139 LEU A CA 1
ATOM 1060 C C . LEU A 1 139 ? -6.397 4.995 32.574 1.00 97.75 139 LEU A C 1
ATOM 1062 O O . LEU A 1 139 ? -6.231 4.728 33.765 1.00 97.75 139 LEU A O 1
ATOM 1066 N N . SER A 1 140 ? -5.454 4.793 31.654 1.00 97.56 140 SER A N 1
ATOM 1067 C CA . SER A 1 140 ? -4.137 4.241 31.967 1.00 97.56 140 SER A CA 1
ATOM 1068 C C . SER A 1 140 ? -3.369 5.104 32.972 1.00 97.56 140 SER A C 1
ATOM 1070 O O . SER A 1 140 ? -2.825 4.582 33.945 1.00 97.56 140 SER A O 1
ATOM 1072 N N . GLU A 1 141 ? -3.350 6.425 32.780 1.00 97.38 141 GLU A N 1
ATOM 1073 C CA . GLU A 1 141 ? -2.665 7.361 33.675 1.00 97.38 141 GLU A CA 1
ATOM 1074 C C . GLU A 1 141 ? -3.292 7.405 35.071 1.00 97.38 141 GLU A C 1
ATOM 1076 O O . GLU A 1 141 ? -2.578 7.578 36.060 1.00 97.38 141 GLU A O 1
ATOM 1081 N N . GLN A 1 142 ? -4.620 7.280 35.169 1.00 97.06 142 GLN A N 1
ATOM 1082 C CA . GLN A 1 142 ? -5.308 7.208 36.458 1.00 97.06 142 GLN A CA 1
ATOM 1083 C C . GLN A 1 142 ? -4.977 5.913 37.189 1.00 97.06 142 GLN A C 1
ATOM 1085 O O . GLN A 1 142 ? -4.583 5.968 38.350 1.00 97.06 142 GLN A O 1
ATOM 1090 N N . ILE A 1 143 ? -5.046 4.774 36.498 1.00 96.62 143 ILE A N 1
ATOM 1091 C CA . ILE A 1 143 ? -4.670 3.479 37.067 1.00 96.62 143 ILE A CA 1
ATOM 1092 C C . ILE A 1 143 ? -3.205 3.493 37.517 1.00 96.62 143 ILE A C 1
ATOM 1094 O O . ILE A 1 143 ? -2.905 3.082 38.630 1.00 96.62 143 ILE A O 1
ATOM 1098 N N . GLY A 1 144 ? -2.285 4.028 36.711 1.00 94.56 144 GLY A N 1
ATOM 1099 C CA . GLY A 1 144 ? -0.860 4.082 37.057 1.00 94.56 144 GLY A CA 1
ATOM 1100 C C . GLY A 1 144 ? -0.528 4.911 38.308 1.00 94.56 144 GLY A C 1
ATOM 1101 O O . GLY A 1 144 ? 0.558 4.753 38.865 1.00 94.56 144 GLY A O 1
ATOM 1102 N N . LYS A 1 145 ? -1.440 5.782 38.764 1.00 94.50 145 LYS A N 1
ATOM 1103 C CA . LYS A 1 145 ? -1.296 6.558 40.011 1.00 94.50 145 LYS A CA 1
ATOM 1104 C C . LYS A 1 145 ? -1.762 5.795 41.252 1.00 94.50 145 LYS A C 1
ATOM 1106 O O . LYS A 1 145 ? -1.454 6.228 42.364 1.00 94.50 145 LYS A O 1
ATOM 1111 N N . ASP A 1 146 ? -2.475 4.686 41.087 1.00 91.81 146 ASP A N 1
ATOM 1112 C CA . ASP A 1 146 ? -2.996 3.921 42.211 1.00 91.81 146 ASP A CA 1
ATOM 1113 C C . ASP A 1 146 ? -1.918 3.042 42.847 1.00 91.81 146 ASP A C 1
ATOM 1115 O O . ASP A 1 146 ? -1.083 2.434 42.182 1.00 91.81 146 ASP A O 1
ATOM 1119 N N . ALA A 1 147 ? -1.956 2.935 44.177 1.00 79.19 147 ALA A N 1
ATOM 1120 C CA . ALA A 1 147 ? -0.963 2.197 44.962 1.00 79.19 147 ALA A CA 1
ATOM 1121 C C . ALA A 1 147 ? -1.117 0.660 44.889 1.00 79.19 147 ALA A C 1
ATOM 1123 O O . ALA A 1 147 ? -0.436 -0.070 45.612 1.00 79.19 147 ALA A O 1
ATOM 1124 N N . GLY A 1 148 ? -2.037 0.153 44.062 1.00 88.00 148 GLY A N 1
ATOM 1125 C CA . GLY A 1 148 ? -2.315 -1.275 43.930 1.00 88.00 148 GLY A CA 1
ATOM 1126 C C . GLY A 1 148 ? -1.180 -2.024 43.229 1.00 88.00 148 GLY A C 1
ATOM 1127 O O . GLY A 1 148 ? -0.655 -1.567 42.219 1.00 88.00 148 GLY A O 1
ATOM 1128 N N . ALA A 1 149 ? -0.837 -3.219 43.718 1.00 88.38 149 ALA A N 1
ATOM 1129 C CA . ALA A 1 149 ? 0.285 -4.003 43.191 1.00 88.38 149 ALA A CA 1
ATOM 1130 C C . ALA A 1 149 ? 0.161 -4.355 41.693 1.00 88.38 149 ALA A C 1
ATOM 1132 O O . ALA A 1 149 ? 1.179 -4.464 41.015 1.00 88.38 149 ALA A O 1
ATOM 1133 N N . ILE A 1 150 ? -1.063 -4.508 41.166 1.00 91.69 150 ILE A N 1
ATOM 1134 C CA . ILE A 1 150 ? -1.287 -4.800 39.739 1.00 91.69 150 ILE A CA 1
ATOM 1135 C C . ILE A 1 150 ? -1.349 -3.538 38.862 1.00 91.69 150 ILE A C 1
ATOM 1137 O O . ILE A 1 150 ? -1.236 -3.631 37.642 1.00 91.69 150 ILE A O 1
ATOM 1141 N N . ALA A 1 151 ? -1.504 -2.351 39.452 1.00 93.88 151 ALA A N 1
ATOM 1142 C CA . ALA A 1 151 ? -1.807 -1.129 38.712 1.00 93.88 151 ALA A CA 1
ATOM 1143 C C . ALA A 1 151 ? -0.784 -0.768 37.613 1.00 93.88 151 ALA A C 1
ATOM 1145 O O . ALA A 1 151 ? -1.214 -0.452 36.500 1.00 93.88 151 ALA A O 1
ATOM 1146 N N . PRO A 1 152 ? 0.543 -0.914 37.823 1.00 93.38 152 PRO A N 1
ATOM 1147 C CA . PRO A 1 152 ? 1.523 -0.671 36.764 1.00 93.38 152 PRO A CA 1
ATOM 1148 C C . PRO A 1 152 ? 1.358 -1.594 35.551 1.00 93.38 152 PRO A C 1
ATOM 1150 O O . PRO A 1 152 ? 1.542 -1.156 34.416 1.00 93.38 152 PRO A O 1
ATOM 1153 N N . GLN A 1 153 ? 0.991 -2.861 35.775 1.00 93.56 153 GLN A N 1
ATOM 1154 C CA . GLN A 1 153 ? 0.771 -3.817 34.692 1.00 93.56 153 GLN A CA 1
ATOM 1155 C C . GLN A 1 153 ? -0.473 -3.442 33.882 1.00 93.56 153 GLN A C 1
ATOM 1157 O O . GLN A 1 153 ? -0.383 -3.312 32.665 1.00 93.56 153 GLN A O 1
ATOM 1162 N N . VAL A 1 154 ? -1.604 -3.189 34.553 1.00 94.94 154 VAL A N 1
ATOM 1163 C CA . VAL A 1 154 ? -2.858 -2.801 33.880 1.00 94.94 154 VAL A CA 1
ATOM 1164 C C . VAL A 1 154 ? -2.675 -1.513 33.072 1.00 94.94 154 VAL A C 1
ATOM 1166 O O . VAL A 1 154 ? -3.107 -1.439 31.924 1.00 94.94 154 VAL A O 1
ATOM 1169 N N . SER A 1 155 ? -1.997 -0.511 33.644 1.00 96.75 155 SER A N 1
ATOM 1170 C CA . SER A 1 155 ? -1.655 0.738 32.952 1.00 96.75 155 SER A CA 1
ATOM 1171 C C . SER A 1 155 ? -0.806 0.479 31.699 1.00 96.75 155 SER A C 1
ATOM 1173 O O . SER A 1 155 ? -1.128 0.970 30.617 1.00 96.75 155 SER A O 1
ATOM 1175 N N . SER A 1 156 ? 0.235 -0.353 31.799 1.00 94.75 156 SER A N 1
ATOM 1176 C CA . SER A 1 156 ? 1.076 -0.715 30.651 1.00 94.75 156 SER A CA 1
ATOM 1177 C C . SER A 1 156 ? 0.282 -1.411 29.541 1.00 94.75 156 SER A C 1
ATOM 1179 O O . SER A 1 156 ? 0.387 -1.026 28.376 1.00 94.75 156 SER A O 1
ATOM 1181 N N . ASP A 1 157 ? -0.531 -2.409 29.884 1.00 95.44 157 ASP A N 1
ATOM 1182 C CA . ASP A 1 157 ? -1.308 -3.178 28.908 1.00 95.44 157 ASP A CA 1
ATOM 1183 C C . ASP A 1 157 ? -2.378 -2.303 28.221 1.00 95.44 157 ASP A C 1
ATOM 1185 O O . ASP A 1 157 ? -2.585 -2.400 27.007 1.00 95.44 157 ASP 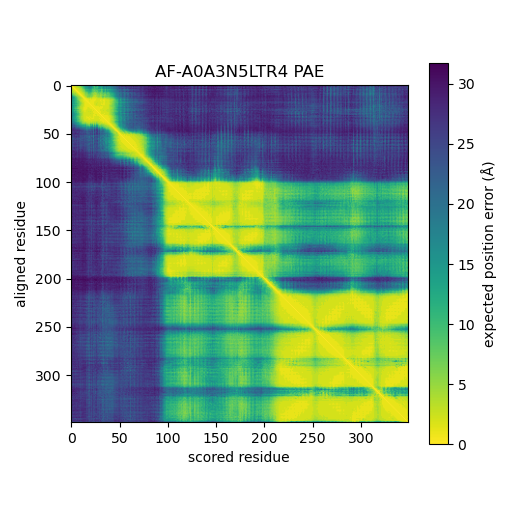A O 1
ATOM 1189 N N . LEU A 1 158 ? -2.977 -1.356 28.955 1.00 95.81 158 LEU A N 1
ATOM 1190 C CA . LEU A 1 158 ? -3.844 -0.317 28.389 1.00 95.81 158 LEU A CA 1
ATOM 1191 C C . LEU A 1 158 ? -3.100 0.608 27.423 1.00 95.81 158 LEU A C 1
ATOM 1193 O O . LEU A 1 158 ? -3.628 0.900 26.353 1.00 95.81 158 LEU A O 1
ATOM 1197 N N . MET A 1 159 ? -1.882 1.052 27.754 1.00 95.75 159 MET A N 1
ATOM 1198 C CA . MET A 1 159 ? -1.090 1.890 26.842 1.00 95.75 159 MET A CA 1
ATOM 1199 C C . MET A 1 159 ? -0.765 1.166 25.536 1.00 95.75 159 MET A C 1
ATOM 1201 O O . MET A 1 159 ? -0.839 1.777 24.470 1.00 95.75 159 MET A O 1
ATOM 1205 N N . PHE A 1 160 ? -0.435 -0.127 25.595 1.00 93.75 160 PHE A N 1
ATOM 1206 C CA . PHE A 1 160 ? -0.211 -0.927 24.389 1.00 93.75 160 PHE A CA 1
ATOM 1207 C C . PHE A 1 160 ? -1.475 -1.055 23.541 1.00 93.75 160 PHE A C 1
ATOM 1209 O O . PHE A 1 160 ? -1.407 -0.942 22.316 1.00 93.75 160 PHE A O 1
ATOM 1216 N N . TRP A 1 161 ? -2.627 -1.255 24.180 1.00 95.50 161 TRP A N 1
ATOM 1217 C CA . TRP A 1 161 ? -3.910 -1.280 23.486 1.00 95.50 161 TRP A CA 1
ATOM 1218 C C . TRP A 1 161 ? -4.239 0.067 22.829 1.00 95.50 161 TRP A C 1
ATOM 1220 O O . TRP A 1 161 ? -4.589 0.081 21.651 1.00 95.50 161 TRP A O 1
ATOM 1230 N N . VAL A 1 162 ? -4.046 1.192 23.530 1.00 95.19 162 VAL A N 1
ATOM 1231 C CA . VAL A 1 162 ? -4.239 2.544 22.974 1.00 95.19 162 VAL A CA 1
ATOM 1232 C C . VAL A 1 162 ? -3.318 2.790 21.782 1.00 95.19 162 VAL A C 1
ATOM 1234 O O . VAL A 1 162 ? -3.782 3.226 20.735 1.00 95.19 162 VAL A O 1
ATOM 1237 N N . ALA A 1 163 ? -2.031 2.458 21.897 1.00 90.75 163 ALA A N 1
ATOM 1238 C CA . ALA A 1 163 ? -1.073 2.638 20.806 1.00 90.75 163 ALA A CA 1
ATOM 1239 C C . ALA A 1 163 ? -1.444 1.828 19.549 1.00 90.75 163 ALA A C 1
ATOM 1241 O O . ALA A 1 163 ? -1.149 2.247 18.431 1.00 90.75 163 ALA A O 1
ATOM 1242 N N . ALA A 1 164 ? -2.108 0.679 19.714 1.00 88.94 164 ALA A N 1
ATOM 1243 C CA . ALA A 1 164 ? -2.590 -0.115 18.590 1.00 88.94 164 ALA A CA 1
ATOM 1244 C C . ALA A 1 164 ? -3.776 0.539 17.855 1.00 88.94 164 ALA A C 1
ATOM 1246 O O . ALA A 1 164 ? -3.933 0.290 16.660 1.00 88.94 164 ALA A O 1
ATOM 1247 N N . LEU A 1 165 ? -4.577 1.383 18.521 1.00 88.19 165 LEU A N 1
ATOM 1248 C CA . LEU A 1 165 ? -5.703 2.086 17.890 1.00 88.19 165 LEU A CA 1
ATOM 1249 C C . LEU A 1 165 ? -5.232 3.052 16.796 1.00 88.19 165 LEU A C 1
ATOM 1251 O O . LEU A 1 165 ? -5.794 3.034 15.703 1.00 88.19 165 LEU A O 1
ATOM 1255 N N . GLY A 1 166 ? -4.163 3.814 17.046 1.00 79.31 166 GLY A N 1
ATOM 1256 C CA . GLY A 1 166 ? -3.656 4.803 16.086 1.00 79.31 166 GLY A CA 1
ATOM 1257 C C . GLY A 1 166 ? -3.126 4.190 14.789 1.00 79.31 166 GLY A C 1
ATOM 1258 O O . GLY A 1 166 ? -3.195 4.805 13.730 1.00 79.31 166 GLY A O 1
ATOM 1259 N N . SER A 1 167 ? -2.675 2.931 14.834 1.00 74.25 167 SER A N 1
ATOM 1260 C CA . SER A 1 167 ? -2.229 2.215 13.630 1.00 74.25 167 SER A CA 1
ATOM 1261 C C . SER A 1 167 ? -3.368 1.862 12.662 1.00 74.25 167 SER A C 1
ATOM 1263 O O . SER A 1 167 ? -3.118 1.646 11.479 1.00 74.25 167 SER A O 1
ATOM 1265 N N . GLU A 1 168 ? -4.620 1.833 13.131 1.00 66.75 168 GLU A N 1
ATOM 1266 C CA . GLU A 1 168 ? -5.791 1.558 12.287 1.00 66.75 168 GLU A CA 1
ATOM 1267 C C . GLU A 1 168 ? -6.231 2.812 11.499 1.00 66.75 168 GLU A C 1
ATOM 1269 O O . GLU A 1 168 ? -6.798 2.687 10.409 1.00 66.75 168 GLU A O 1
ATOM 1274 N N . GLU A 1 169 ? -5.927 4.023 11.990 1.00 61.56 169 GLU A N 1
ATOM 1275 C CA . GLU A 1 169 ? -6.272 5.295 11.326 1.00 61.56 169 GLU A CA 1
ATOM 1276 C C . GLU A 1 169 ? -5.464 5.520 10.031 1.00 61.56 169 GLU A C 1
ATOM 1278 O O . GLU A 1 169 ? -5.956 6.123 9.075 1.00 61.56 169 GLU A O 1
ATOM 1283 N N . GLU A 1 170 ? -4.261 4.945 9.934 1.00 57.00 170 GLU A N 1
ATOM 1284 C CA . GLU A 1 170 ? -3.384 5.077 8.760 1.00 57.00 170 GLU A CA 1
ATOM 1285 C C . GLU A 1 170 ? -3.903 4.348 7.504 1.00 57.00 170 GLU A C 1
ATOM 1287 O O . GLU A 1 170 ? -3.379 4.545 6.406 1.00 57.00 170 GLU A O 1
ATOM 1292 N N . SER A 1 171 ? -4.970 3.549 7.619 1.00 56.19 171 SER A N 1
ATOM 1293 C CA . SER A 1 171 ? -5.577 2.835 6.484 1.00 56.19 171 SER A CA 1
ATOM 1294 C C . SER A 1 171 ? -6.389 3.733 5.524 1.00 56.19 171 SER A C 1
ATOM 1296 O O . SER A 1 171 ? -6.874 3.271 4.486 1.00 56.19 171 SER A O 1
ATOM 1298 N N . GLY A 1 172 ? -6.473 5.038 5.809 1.00 52.31 172 GLY A N 1
ATOM 1299 C CA . GLY A 1 172 ? -6.622 6.130 4.836 1.00 52.31 172 GLY A CA 1
ATOM 1300 C C . GLY A 1 172 ? -7.995 6.338 4.190 1.00 52.31 172 GLY A C 1
ATOM 1301 O O . GLY A 1 172 ? -8.324 7.473 3.855 1.00 52.31 172 GLY A O 1
ATOM 1302 N N . TYR A 1 173 ? -8.813 5.297 4.018 1.00 55.28 173 TYR A N 1
ATOM 1303 C CA . TYR A 1 173 ? -10.102 5.423 3.313 1.00 55.28 173 TYR A CA 1
ATOM 1304 C C . TYR A 1 173 ? -11.213 4.491 3.810 1.00 55.28 173 TYR A C 1
ATOM 1306 O O . TYR A 1 173 ? -12.376 4.694 3.456 1.00 55.28 173 TYR A O 1
ATOM 1314 N N . ALA A 1 174 ? -10.897 3.492 4.636 1.00 63.34 174 ALA A N 1
ATOM 1315 C CA . ALA A 1 174 ? -11.907 2.652 5.268 1.00 63.34 174 ALA A CA 1
ATOM 1316 C C . ALA A 1 174 ? -12.363 3.275 6.595 1.00 63.34 174 ALA A C 1
ATOM 1318 O O . ALA A 1 174 ? -11.565 3.844 7.336 1.00 63.34 174 ALA A O 1
ATOM 1319 N N . LEU A 1 175 ? -13.655 3.153 6.912 1.00 69.12 175 LEU A N 1
ATOM 1320 C CA . LEU A 1 175 ? -14.115 3.393 8.281 1.00 69.12 175 LEU A CA 1
ATOM 1321 C C . LEU A 1 175 ? -13.375 2.409 9.215 1.00 69.12 175 LEU A C 1
ATOM 1323 O O . LEU A 1 175 ? -13.277 1.232 8.851 1.00 69.12 175 LEU A O 1
ATOM 1327 N N . PRO A 1 176 ? -12.875 2.850 10.385 1.00 78.12 176 PRO A N 1
ATOM 1328 C CA . PRO A 1 176 ? -12.068 2.013 11.273 1.00 78.12 176 PRO A CA 1
ATOM 1329 C C . PRO A 1 176 ? -12.756 0.690 11.648 1.00 78.12 176 PRO A C 1
ATOM 1331 O O . PRO A 1 176 ? -13.893 0.693 12.132 1.00 78.12 176 PRO A O 1
ATOM 1334 N N . ASP A 1 177 ? -12.067 -0.445 11.479 1.00 81.75 177 ASP A N 1
ATOM 1335 C CA . ASP A 1 177 ? -12.547 -1.744 11.969 1.00 81.75 177 ASP A CA 1
ATOM 1336 C C . ASP A 1 177 ? -12.073 -1.974 13.410 1.00 81.75 177 ASP A C 1
ATOM 1338 O O . ASP A 1 177 ? -10.993 -2.496 13.677 1.00 81.75 177 ASP A O 1
ATOM 1342 N N . LEU A 1 178 ? -12.936 -1.655 14.376 1.00 87.19 178 LEU A N 1
ATOM 1343 C CA . LEU A 1 178 ? -12.651 -1.877 15.796 1.00 87.19 178 LEU A CA 1
ATOM 1344 C C . LEU A 1 178 ? -12.795 -3.339 16.252 1.00 87.19 178 LEU A C 1
ATOM 1346 O O . LEU A 1 178 ? -12.866 -3.596 17.454 1.00 87.19 178 LEU A O 1
ATOM 1350 N N . SER A 1 179 ? -12.914 -4.328 15.361 1.00 84.56 179 SER A N 1
ATOM 1351 C CA . SER A 1 179 ? -13.077 -5.734 15.771 1.00 84.56 179 SER A CA 1
ATOM 1352 C C . SER A 1 179 ? -11.881 -6.254 16.575 1.00 84.56 179 SER A C 1
ATOM 1354 O O . SER A 1 179 ? -12.076 -6.869 17.626 1.00 84.56 179 SER A O 1
ATOM 1356 N N . ARG A 1 180 ? -10.652 -5.947 16.142 1.00 85.19 180 ARG A N 1
ATOM 1357 C CA . ARG A 1 180 ? -9.432 -6.297 16.883 1.00 85.19 180 ARG A CA 1
ATOM 1358 C C . ARG A 1 180 ? -9.351 -5.547 18.210 1.00 85.19 180 ARG A C 1
ATOM 1360 O O . ARG A 1 180 ? -9.166 -6.177 19.247 1.00 85.19 180 ARG A O 1
ATOM 1367 N N . ALA A 1 181 ? -9.553 -4.229 18.184 1.00 91.00 181 ALA A N 1
ATOM 1368 C CA . ALA A 1 181 ? -9.544 -3.384 19.377 1.00 91.00 181 ALA A CA 1
ATOM 1369 C C . ALA A 1 181 ? -10.529 -3.874 20.448 1.00 91.00 181 ALA A C 1
ATOM 1371 O O . ALA A 1 181 ? -10.173 -3.949 21.620 1.00 91.00 181 ALA A O 1
ATOM 1372 N N . ARG A 1 182 ? -11.740 -4.274 20.041 1.00 90.12 182 ARG A N 1
ATOM 1373 C CA . ARG A 1 182 ? -12.748 -4.883 20.920 1.00 90.12 182 ARG A CA 1
ATOM 1374 C C . ARG A 1 182 ? -12.298 -6.208 21.514 1.00 90.12 182 ARG A C 1
ATOM 1376 O O . ARG A 1 182 ? -12.470 -6.423 22.707 1.00 90.12 182 ARG A O 1
ATOM 1383 N N . ALA A 1 183 ? -11.744 -7.098 20.693 1.00 86.94 183 ALA A N 1
ATOM 1384 C CA . ALA A 1 183 ? -11.278 -8.396 21.168 1.00 86.94 183 ALA A CA 1
ATOM 1385 C C . ALA A 1 183 ? -10.167 -8.245 22.217 1.00 86.94 183 ALA A C 1
ATOM 1387 O O . ALA A 1 183 ? -10.188 -8.939 23.230 1.00 86.94 183 ALA A O 1
ATOM 1388 N N . GLU A 1 184 ? -9.226 -7.324 22.001 1.00 91.06 184 GLU A N 1
ATOM 1389 C CA . GLU A 1 184 ? -8.177 -7.021 22.979 1.00 91.06 184 GLU A CA 1
ATOM 1390 C C . GLU A 1 184 ? -8.733 -6.316 24.225 1.00 91.06 184 GLU A C 1
ATOM 1392 O O . GLU A 1 184 ? -8.359 -6.670 25.339 1.00 91.06 184 GLU A O 1
ATOM 1397 N N . TRP A 1 185 ? -9.691 -5.398 24.068 1.00 93.88 185 TRP A N 1
ATOM 1398 C CA . TRP A 1 185 ? -10.369 -4.757 25.198 1.00 93.88 185 TRP A CA 1
ATOM 1399 C C . TRP A 1 185 ? -11.085 -5.770 26.102 1.00 93.88 185 TRP A C 1
ATOM 1401 O O . TRP A 1 185 ? -10.914 -5.736 27.317 1.00 93.88 185 TRP A O 1
ATOM 1411 N N . GLU A 1 186 ? -11.840 -6.718 25.538 1.00 90.50 186 GLU A N 1
ATOM 1412 C CA . GLU A 1 186 ? -12.496 -7.767 26.334 1.00 90.50 186 GLU A CA 1
ATOM 1413 C C . GLU A 1 186 ? -11.486 -8.652 27.074 1.00 90.50 186 GLU A C 1
ATOM 1415 O O . GLU A 1 186 ? -11.732 -9.023 28.222 1.00 90.50 186 GLU A O 1
ATOM 1420 N N . LYS A 1 187 ? -10.323 -8.941 26.471 1.00 90.69 187 LYS A N 1
ATOM 1421 C CA . LYS A 1 187 ? -9.245 -9.652 27.174 1.00 90.69 187 LYS A CA 1
ATOM 1422 C C . LYS A 1 187 ? -8.730 -8.836 28.353 1.00 90.69 187 LYS A C 1
ATOM 1424 O O . LYS A 1 187 ? -8.652 -9.384 29.449 1.00 90.69 187 LYS A O 1
ATOM 1429 N N . LEU A 1 188 ? -8.421 -7.550 28.158 1.00 93.00 188 LEU A N 1
ATOM 1430 C CA . LEU A 1 188 ? -7.967 -6.670 29.242 1.00 93.00 188 LEU A CA 1
ATOM 1431 C C . LEU A 1 188 ? -8.981 -6.636 30.386 1.00 93.00 188 LEU A C 1
ATOM 1433 O O . LEU A 1 188 ? -8.613 -6.788 31.551 1.00 93.00 188 LEU A O 1
ATOM 1437 N N . ARG A 1 189 ? -10.269 -6.511 30.050 1.00 91.81 189 ARG A N 1
ATOM 1438 C CA . ARG A 1 189 ? -11.362 -6.548 31.023 1.00 91.81 189 ARG A CA 1
ATOM 1439 C C . ARG A 1 189 ? -11.393 -7.841 31.821 1.00 91.81 189 ARG A C 1
ATOM 1441 O O . ARG A 1 189 ? -11.465 -7.791 33.043 1.00 91.81 189 ARG A O 1
ATOM 1448 N N . GLU A 1 19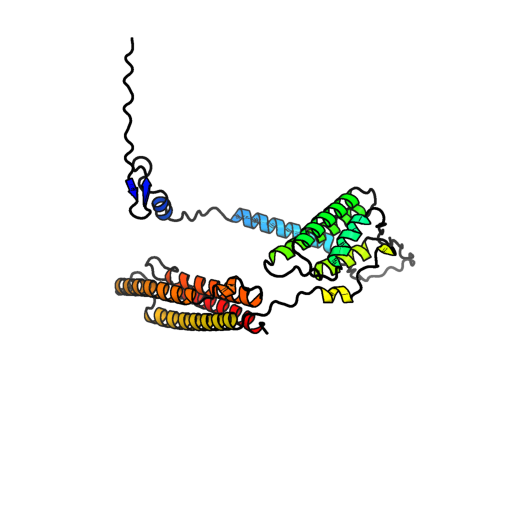0 ? -11.347 -8.984 31.143 1.00 90.00 190 GLU A N 1
ATOM 1449 C CA . GLU A 1 190 ? -11.418 -10.293 31.792 1.00 90.00 190 GLU A CA 1
ATOM 1450 C C . GLU A 1 190 ? -10.206 -10.581 32.688 1.00 90.00 190 GLU A C 1
ATOM 1452 O O . GLU A 1 190 ? -10.366 -11.206 33.734 1.00 90.00 190 GLU A O 1
ATOM 1457 N N . HIS A 1 191 ? -9.015 -10.118 32.299 1.00 91.75 191 HIS A N 1
ATOM 1458 C CA . HIS A 1 191 ? -7.774 -10.421 33.013 1.00 91.75 191 HIS A CA 1
ATOM 1459 C C . HIS A 1 191 ? -7.500 -9.478 34.186 1.00 91.75 191 HIS A C 1
ATOM 1461 O O . HIS A 1 191 ? -6.934 -9.915 35.188 1.00 91.75 191 HIS A O 1
ATOM 1467 N N . HIS A 1 192 ? -7.869 -8.200 34.072 1.00 94.19 192 HIS A N 1
ATOM 1468 C CA . HIS A 1 192 ? -7.423 -7.179 35.024 1.00 94.19 192 HIS A CA 1
ATOM 1469 C C . HIS A 1 192 ? -8.516 -6.626 35.925 1.00 94.19 192 HIS A C 1
ATOM 1471 O O . HIS A 1 192 ? -8.185 -6.075 36.971 1.00 94.19 192 HIS A O 1
ATOM 1477 N N . PHE A 1 193 ? -9.794 -6.762 35.568 1.00 93.75 193 PHE A N 1
ATOM 1478 C CA . PHE A 1 193 ? -10.870 -6.074 36.273 1.00 93.75 193 PHE A CA 1
ATOM 1479 C C . PHE A 1 193 ? -11.895 -7.039 36.874 1.00 93.75 193 PHE A C 1
ATOM 1481 O O . PHE A 1 193 ? -12.300 -8.033 36.270 1.00 93.75 193 PHE A O 1
ATOM 1488 N N . GLU A 1 194 ? -12.372 -6.714 38.075 1.00 93.50 194 GLU A N 1
ATOM 1489 C CA . GLU A 1 194 ? -13.491 -7.415 38.694 1.00 93.50 194 GLU A CA 1
ATOM 1490 C C . GLU A 1 194 ? -14.771 -7.265 37.861 1.00 93.50 194 GLU A C 1
ATOM 1492 O O . GLU A 1 194 ? -15.117 -6.184 37.378 1.00 93.50 194 GLU A O 1
ATOM 1497 N N . ARG A 1 195 ? -15.555 -8.343 37.756 1.00 89.31 195 ARG A N 1
ATOM 1498 C CA . ARG A 1 195 ? -16.855 -8.297 37.074 1.00 89.31 195 ARG A CA 1
ATOM 1499 C C . ARG A 1 195 ? -17.860 -7.489 37.901 1.00 89.31 195 ARG A C 1
ATOM 1501 O O . ARG A 1 195 ? -18.173 -7.852 39.033 1.00 89.31 195 ARG A O 1
ATOM 1508 N N . LYS A 1 196 ? -18.434 -6.434 37.312 1.00 90.25 196 LYS A N 1
ATOM 1509 C CA . LYS A 1 196 ? -19.558 -5.666 37.882 1.00 90.25 196 LYS A CA 1
ATOM 1510 C C . LYS A 1 196 ? -20.776 -5.705 36.941 1.00 90.25 196 LYS A C 1
ATOM 1512 O O . LYS A 1 196 ? -20.588 -5.770 35.728 1.00 90.25 196 LYS A O 1
ATOM 1517 N N . PRO A 1 197 ? -22.024 -5.582 37.441 1.00 86.56 197 PRO A N 1
ATOM 1518 C CA . PRO A 1 197 ? -23.225 -5.613 36.591 1.00 86.56 197 PRO A CA 1
ATOM 1519 C C . PRO A 1 197 ? -23.252 -4.537 35.496 1.00 86.56 197 PRO A C 1
ATOM 1521 O O . PRO A 1 197 ? -23.720 -4.782 34.389 1.00 86.56 197 PRO A O 1
ATOM 1524 N N . TRP A 1 198 ? -22.717 -3.349 35.787 1.00 84.50 198 TRP A N 1
ATOM 1525 C CA . TRP A 1 198 ? -22.625 -2.251 34.819 1.00 84.50 198 TRP A CA 1
ATOM 1526 C C . TRP A 1 198 ? -21.501 -2.448 33.791 1.00 84.50 198 TRP A C 1
ATOM 1528 O O . TRP A 1 198 ? -21.525 -1.807 32.750 1.00 84.50 198 TRP A O 1
ATOM 1538 N N . PHE A 1 199 ? -20.547 -3.339 34.073 1.00 78.94 199 PHE A N 1
ATOM 1539 C CA . PHE A 1 199 ? -19.328 -3.555 33.296 1.00 78.94 199 PHE A CA 1
ATOM 1540 C C . PHE A 1 199 ? -19.498 -4.637 32.215 1.00 78.94 199 PHE A C 1
ATOM 1542 O O . PHE A 1 199 ? -18.583 -4.885 31.455 1.00 78.94 199 PHE A O 1
ATOM 1549 N N . GLN A 1 200 ? -20.658 -5.297 32.089 1.00 63.38 200 GLN A N 1
ATOM 1550 C CA . GLN A 1 200 ? -20.910 -6.310 31.040 1.00 63.38 200 GLN A CA 1
ATOM 1551 C C . GLN A 1 200 ? -22.106 -5.991 30.129 1.00 63.38 200 GLN A C 1
ATOM 1553 O O . GLN A 1 200 ? -22.388 -6.735 29.194 1.00 63.38 200 GLN A O 1
ATOM 1558 N N . ALA A 1 201 ? -22.823 -4.895 30.381 1.00 56.16 201 ALA A N 1
ATOM 1559 C CA . ALA A 1 201 ? -24.183 -4.722 29.874 1.00 56.16 201 ALA A CA 1
ATOM 1560 C C . ALA A 1 201 ? -24.306 -4.337 28.383 1.00 56.16 201 ALA A C 1
ATOM 1562 O O . ALA A 1 201 ? -25.425 -4.319 27.876 1.00 56.16 201 ALA A O 1
ATOM 1563 N N . VAL A 1 202 ? -23.219 -4.016 27.667 1.00 56.03 202 VAL A N 1
ATOM 1564 C CA . VAL A 1 202 ? -23.342 -3.247 26.406 1.00 56.03 202 VAL A CA 1
ATOM 1565 C C . VAL A 1 202 ? -22.984 -4.019 25.121 1.00 56.03 202 VAL A C 1
ATOM 1567 O O . VAL A 1 202 ? -23.404 -3.610 24.041 1.00 56.03 202 VAL A O 1
ATOM 1570 N N . GLY A 1 203 ? -22.314 -5.175 25.173 1.00 53.38 203 GLY A N 1
ATOM 1571 C CA . GLY A 1 203 ? -21.798 -5.815 23.951 1.00 53.38 203 GLY A CA 1
ATOM 1572 C C . GLY A 1 203 ? -21.955 -7.330 23.898 1.00 53.38 203 GLY A C 1
ATOM 1573 O O . GLY A 1 203 ? -21.018 -8.055 24.209 1.00 53.38 203 GLY A O 1
ATOM 1574 N N . GLY A 1 204 ? -23.107 -7.840 23.456 1.00 56.91 204 GLY A N 1
ATOM 1575 C CA . GLY A 1 204 ? -23.197 -9.243 23.033 1.00 56.91 204 GLY A CA 1
ATOM 1576 C C . GLY A 1 204 ? -22.278 -9.515 21.830 1.00 56.91 204 GLY A C 1
ATOM 1577 O O . GLY A 1 204 ? -21.963 -8.604 21.066 1.00 56.91 204 GLY A O 1
ATOM 1578 N N . LYS A 1 205 ? -21.874 -10.775 21.602 1.00 55.81 205 LYS A N 1
ATOM 1579 C CA . LYS A 1 205 ? -21.068 -11.170 20.419 1.00 55.81 205 LYS A CA 1
ATOM 1580 C C . LYS A 1 205 ? -21.656 -10.675 19.084 1.00 55.81 205 LYS A C 1
ATOM 1582 O O . LYS A 1 205 ? -20.913 -10.485 18.126 1.00 55.81 205 LYS A O 1
ATOM 1587 N N . GLU A 1 206 ? -22.964 -10.433 19.027 1.00 56.00 206 GLU A N 1
ATOM 1588 C CA . GLU A 1 206 ? -23.679 -9.924 17.851 1.00 56.00 206 GLU A CA 1
ATOM 1589 C C . GLU A 1 206 ? -23.302 -8.483 17.463 1.00 56.00 206 GLU A C 1
ATOM 1591 O O . GLU A 1 206 ? -23.264 -8.166 16.274 1.00 56.00 206 GLU A O 1
ATOM 1596 N N . THR A 1 207 ? -22.936 -7.613 18.414 1.00 55.34 207 THR A N 1
ATOM 1597 C CA . THR A 1 207 ? -22.543 -6.222 18.109 1.00 55.34 207 THR A CA 1
ATOM 1598 C C . THR A 1 207 ? -21.186 -6.142 17.395 1.00 55.34 207 THR A C 1
ATOM 1600 O O . THR A 1 207 ? -20.891 -5.150 16.724 1.00 55.34 207 THR A O 1
ATOM 1603 N N . SER A 1 208 ? -20.370 -7.203 17.483 1.00 53.66 208 SER A N 1
ATOM 1604 C CA . SER A 1 208 ? -19.084 -7.327 16.780 1.00 53.66 208 SER A CA 1
ATOM 1605 C C . SER A 1 208 ? -19.252 -7.323 15.255 1.00 53.66 208 SER A C 1
ATOM 1607 O O . SER A 1 208 ? -18.544 -6.598 14.552 1.00 53.66 208 SER A O 1
ATOM 1609 N N . LEU A 1 209 ? -20.260 -8.047 14.759 1.00 53.09 209 LEU A N 1
ATOM 1610 C CA . LEU A 1 209 ? -20.517 -8.232 13.330 1.00 53.09 209 LEU A CA 1
ATOM 1611 C C . LEU A 1 209 ? -21.227 -7.033 12.687 1.00 53.09 209 LEU A C 1
ATOM 1613 O O . LEU A 1 209 ? -21.011 -6.763 11.509 1.00 53.09 209 LEU A O 1
ATOM 1617 N N . ALA A 1 210 ? -22.030 -6.291 13.455 1.00 54.84 210 ALA A N 1
ATOM 1618 C CA . ALA A 1 210 ? -22.834 -5.176 12.947 1.00 54.84 210 ALA A CA 1
ATOM 1619 C C . ALA A 1 210 ? -22.015 -3.938 12.529 1.00 54.84 210 ALA A C 1
ATOM 1621 O O . ALA A 1 210 ? -22.529 -3.080 11.817 1.00 54.84 210 ALA A O 1
ATOM 1622 N N . GLN A 1 211 ? -20.757 -3.829 12.968 1.00 58.81 211 GLN A N 1
ATOM 1623 C CA . GLN A 1 211 ? -19.931 -2.637 12.744 1.00 58.81 211 GLN A CA 1
ATOM 1624 C C . GLN A 1 211 ? -18.988 -2.728 11.544 1.00 58.81 211 GLN A C 1
ATOM 1626 O O . GLN A 1 211 ? -18.342 -1.730 11.239 1.00 58.81 211 GLN A O 1
ATOM 1631 N N . ARG A 1 212 ? -18.881 -3.875 10.858 1.00 59.69 212 ARG A N 1
ATOM 1632 C CA . ARG A 1 212 ? -18.074 -3.927 9.634 1.00 59.69 212 ARG A CA 1
ATOM 1633 C C . ARG A 1 212 ? -18.802 -3.130 8.554 1.00 59.69 212 ARG A C 1
ATOM 1635 O O . ARG A 1 212 ? -19.879 -3.562 8.135 1.00 59.69 212 ARG A O 1
ATOM 1642 N N . PRO A 1 213 ? -18.265 -1.980 8.110 1.00 62.59 213 PRO A N 1
ATOM 1643 C CA . PRO A 1 213 ? -18.861 -1.262 7.000 1.00 62.59 213 PRO A CA 1
ATOM 1644 C C . PRO A 1 213 ? -18.919 -2.216 5.816 1.00 62.59 213 PRO A C 1
ATOM 1646 O O . PRO A 1 213 ? -17.971 -2.970 5.574 1.00 62.59 213 PRO A O 1
ATOM 1649 N N . ARG A 1 214 ? -20.027 -2.200 5.072 1.00 67.38 214 ARG A N 1
ATOM 1650 C CA . ARG A 1 214 ? -20.041 -2.891 3.786 1.00 67.38 214 ARG A CA 1
ATOM 1651 C C . ARG A 1 214 ? -18.892 -2.296 2.962 1.00 67.38 214 ARG A C 1
ATOM 1653 O O . ARG A 1 214 ? -18.827 -1.066 2.880 1.00 67.38 214 ARG A O 1
ATOM 1660 N N . PRO A 1 215 ? -17.979 -3.118 2.412 1.00 69.44 215 PRO A N 1
ATOM 1661 C CA . PRO A 1 215 ? -16.919 -2.595 1.570 1.00 69.44 215 PRO A CA 1
ATOM 1662 C C . PRO A 1 215 ? -17.567 -1.760 0.459 1.00 69.44 215 PRO A C 1
ATOM 1664 O O . PRO A 1 215 ? -18.598 -2.181 -0.080 1.00 69.44 215 PRO A O 1
ATOM 1667 N N . PRO A 1 216 ? -17.040 -0.559 0.176 1.00 79.81 216 PRO A N 1
ATOM 1668 C CA . PRO A 1 216 ? -17.605 0.293 -0.858 1.00 79.81 216 PRO A CA 1
ATOM 1669 C C . PRO A 1 216 ? -17.587 -0.473 -2.176 1.00 79.81 216 PRO A C 1
ATOM 1671 O O . PRO A 1 216 ? -16.592 -1.117 -2.500 1.00 79.81 216 PRO A O 1
ATOM 1674 N N . GLU A 1 217 ? -18.694 -0.440 -2.912 1.00 89.38 217 GLU A N 1
ATOM 1675 C CA . GLU A 1 217 ? -18.778 -1.119 -4.203 1.00 89.38 217 GLU A CA 1
ATOM 1676 C C . GLU A 1 217 ? -17.795 -0.459 -5.176 1.00 89.38 217 GLU A C 1
ATOM 1678 O O . GLU A 1 217 ? -17.699 0.769 -5.252 1.00 89.38 217 GLU A O 1
ATOM 1683 N N . ALA A 1 218 ? -17.007 -1.276 -5.874 1.00 92.81 218 ALA A N 1
ATOM 1684 C CA . ALA A 1 218 ? -16.068 -0.766 -6.859 1.00 92.81 218 ALA A CA 1
ATOM 1685 C C . ALA A 1 218 ? -16.826 -0.265 -8.087 1.00 92.81 218 ALA A C 1
ATOM 1687 O O . ALA A 1 218 ? -17.732 -0.936 -8.575 1.00 92.81 218 ALA A O 1
ATOM 1688 N N . ASP A 1 219 ? -16.405 0.878 -8.628 1.00 94.25 219 ASP A N 1
ATOM 1689 C CA . ASP A 1 219 ? -16.891 1.345 -9.923 1.00 94.25 219 ASP A CA 1
ATOM 1690 C C . ASP A 1 219 ? -16.407 0.383 -11.033 1.00 94.25 219 ASP A C 1
ATOM 1692 O O . ASP A 1 219 ? -15.190 0.283 -11.262 1.00 94.25 219 ASP A O 1
ATOM 1696 N N . PRO A 1 220 ? -17.316 -0.325 -11.739 1.00 95.19 220 PRO A N 1
ATOM 1697 C CA . PRO A 1 220 ? -16.945 -1.278 -12.784 1.00 95.19 220 PRO A CA 1
ATOM 1698 C C . PRO A 1 220 ? -16.123 -0.645 -13.912 1.00 95.19 220 PRO A C 1
ATOM 1700 O O . PRO A 1 220 ? -15.271 -1.313 -14.503 1.00 95.19 220 PRO A O 1
ATOM 1703 N N . GLU A 1 221 ? -16.336 0.643 -14.191 1.00 95.12 221 GLU A N 1
ATOM 1704 C CA . GLU A 1 221 ? -15.607 1.380 -15.222 1.00 95.12 221 GLU A CA 1
ATOM 1705 C C . GLU A 1 221 ? -14.150 1.617 -14.827 1.00 95.12 221 GLU A C 1
ATOM 1707 O O . GLU A 1 221 ? -13.236 1.440 -15.637 1.00 95.12 221 GLU A O 1
ATOM 1712 N N . VAL A 1 222 ? -13.911 1.927 -13.552 1.00 95.31 222 VAL A N 1
ATOM 1713 C CA . VAL A 1 222 ? -12.557 2.072 -13.007 1.00 95.31 222 VAL A CA 1
ATOM 1714 C C . VAL A 1 222 ? -11.823 0.732 -13.035 1.00 95.31 222 VAL A C 1
ATOM 1716 O O . VAL A 1 222 ? -10.680 0.674 -13.492 1.00 95.31 222 VAL A O 1
ATOM 1719 N N . VAL A 1 223 ? -12.478 -0.353 -12.609 1.00 96.44 223 VAL A N 1
ATOM 1720 C CA . VAL A 1 223 ? -11.906 -1.712 -12.642 1.00 96.44 223 VAL A CA 1
ATOM 1721 C C . VAL A 1 223 ? -11.550 -2.120 -14.073 1.00 96.44 223 VAL A C 1
ATOM 1723 O O . VAL A 1 223 ? -10.454 -2.629 -14.320 1.00 96.44 223 VAL A O 1
ATOM 1726 N N . ARG A 1 224 ? -12.447 -1.864 -15.034 1.00 96.06 224 ARG A N 1
ATOM 1727 C CA . ARG A 1 224 ? -12.206 -2.122 -16.459 1.00 96.06 224 ARG A CA 1
ATOM 1728 C C . ARG A 1 224 ? -10.996 -1.343 -16.975 1.00 96.06 224 ARG A C 1
ATOM 1730 O O . ARG A 1 224 ? -10.120 -1.951 -17.591 1.00 96.06 224 ARG A O 1
ATOM 1737 N N . GLY A 1 225 ? -10.916 -0.047 -16.669 1.00 95.50 225 GLY A N 1
ATOM 1738 C CA . GLY A 1 225 ? -9.789 0.804 -17.052 1.00 95.50 225 GLY A CA 1
ATOM 1739 C C . GLY A 1 225 ? -8.451 0.294 -16.510 1.00 95.50 225 GLY A C 1
ATOM 1740 O O . GLY A 1 225 ? -7.481 0.204 -17.257 1.00 95.50 225 GLY A O 1
ATOM 1741 N N . LEU A 1 226 ? -8.399 -0.148 -15.248 1.00 96.56 226 LEU A N 1
ATOM 1742 C CA . LEU A 1 226 ? -7.175 -0.713 -14.665 1.00 96.56 226 LEU A CA 1
ATOM 1743 C C . LEU A 1 226 ? -6.728 -2.008 -15.362 1.00 96.56 226 LEU A C 1
ATOM 1745 O O . LEU A 1 226 ? -5.540 -2.159 -15.645 1.00 96.56 226 LEU A O 1
ATOM 1749 N N . ARG A 1 227 ? -7.656 -2.910 -15.718 1.00 97.62 227 ARG A N 1
ATOM 1750 C CA . ARG A 1 227 ? -7.333 -4.124 -16.502 1.00 97.62 227 ARG A CA 1
ATOM 1751 C C . ARG A 1 227 ? -6.851 -3.793 -17.916 1.00 97.62 227 ARG A C 1
ATOM 1753 O O . ARG A 1 227 ? -6.048 -4.513 -18.512 1.00 97.62 227 ARG A O 1
ATOM 1760 N N . GLU A 1 228 ? -7.354 -2.719 -18.516 1.00 96.62 228 GLU A N 1
ATOM 1761 C CA . GLU A 1 228 ? -6.857 -2.226 -19.805 1.00 96.62 228 GLU A CA 1
ATOM 1762 C C . GLU A 1 228 ? -5.437 -1.666 -19.688 1.00 96.62 228 GLU A C 1
ATOM 1764 O O . GLU A 1 228 ? -4.582 -2.034 -20.501 1.00 96.62 228 GLU A O 1
ATOM 1769 N N . SER A 1 229 ? -5.153 -0.880 -18.646 1.00 97.19 229 SER A N 1
ATOM 1770 C CA . SER A 1 229 ? -3.804 -0.396 -18.337 1.00 97.19 229 SER A CA 1
ATOM 1771 C C . SER A 1 229 ? -2.825 -1.537 -18.065 1.00 97.19 229 SER A C 1
ATOM 1773 O O . SER A 1 229 ? -1.736 -1.542 -18.636 1.00 97.19 229 SER A O 1
ATOM 1775 N N . ALA A 1 230 ? -3.212 -2.537 -17.266 1.00 97.75 230 ALA A N 1
ATOM 1776 C CA . ALA A 1 230 ? -2.397 -3.721 -16.994 1.00 97.75 230 ALA A CA 1
ATOM 1777 C C . ALA A 1 230 ? -1.991 -4.432 -18.295 1.00 97.75 230 ALA A C 1
ATOM 1779 O 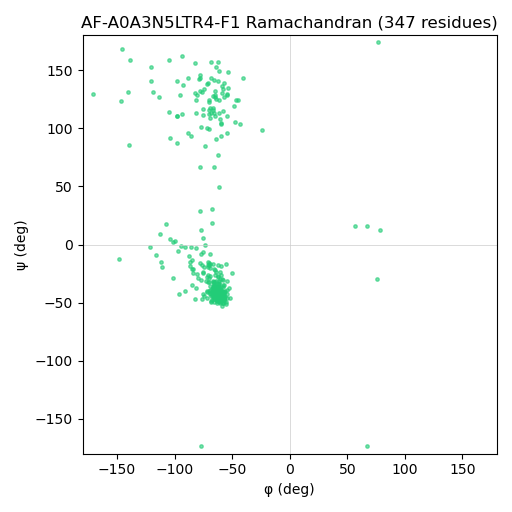O . ALA A 1 230 ? -0.805 -4.643 -18.556 1.00 97.75 230 ALA A O 1
ATOM 1780 N N . ARG A 1 231 ? -2.957 -4.696 -19.186 1.00 97.69 231 ARG A N 1
ATOM 1781 C CA . ARG A 1 231 ? -2.697 -5.292 -20.509 1.00 97.69 231 ARG A CA 1
ATOM 1782 C C . ARG A 1 231 ? -1.806 -4.419 -21.394 1.00 97.69 231 ARG A C 1
ATOM 1784 O O . ARG A 1 231 ? -0.990 -4.955 -22.142 1.00 97.69 231 ARG A O 1
ATOM 1791 N N . ALA A 1 232 ? -1.956 -3.096 -21.344 1.00 96.88 232 ALA A N 1
ATOM 1792 C CA . ALA A 1 232 ? -1.092 -2.178 -22.084 1.00 96.88 232 ALA A CA 1
ATOM 1793 C C . ALA A 1 232 ? 0.358 -2.217 -21.577 1.00 96.88 232 ALA A C 1
ATOM 1795 O O . ALA A 1 232 ? 1.281 -2.252 -22.388 1.00 96.88 232 ALA A O 1
ATOM 1796 N N . ILE A 1 233 ? 0.557 -2.282 -20.257 1.00 97.94 233 ILE A N 1
ATOM 1797 C CA . ILE A 1 233 ? 1.881 -2.390 -19.631 1.00 97.94 233 ILE A CA 1
ATOM 1798 C C . ILE A 1 233 ? 2.548 -3.728 -19.983 1.00 97.94 233 ILE A C 1
ATOM 1800 O O . ILE A 1 233 ? 3.725 -3.727 -20.332 1.00 97.94 233 ILE A O 1
ATOM 1804 N N . VAL A 1 234 ? 1.813 -4.849 -19.979 1.00 98.38 234 VAL A N 1
ATOM 1805 C CA . VAL A 1 234 ? 2.349 -6.161 -20.408 1.00 98.38 234 VAL A CA 1
ATOM 1806 C C . VAL A 1 234 ? 2.838 -6.117 -21.853 1.00 98.38 234 VAL A C 1
ATOM 1808 O O . VAL A 1 234 ? 3.971 -6.505 -22.126 1.00 98.38 234 VAL A O 1
ATOM 1811 N N . ARG A 1 235 ? 2.035 -5.570 -22.777 1.00 98.12 235 ARG A N 1
ATOM 1812 C CA . ARG A 1 235 ? 2.469 -5.412 -24.176 1.00 98.12 235 ARG A CA 1
ATOM 1813 C C . ARG A 1 235 ? 3.736 -4.567 -24.285 1.00 98.12 235 ARG A C 1
ATOM 1815 O O . ARG A 1 235 ? 4.639 -4.924 -25.036 1.00 98.12 235 ARG A O 1
ATOM 1822 N N . LEU A 1 236 ? 3.817 -3.485 -23.510 1.00 98.00 236 LEU A N 1
ATOM 1823 C CA . LEU A 1 236 ? 4.982 -2.607 -23.494 1.00 98.00 236 LEU A CA 1
ATOM 1824 C C . LEU A 1 236 ? 6.237 -3.320 -22.958 1.00 98.00 236 LEU A C 1
ATOM 1826 O O . LEU A 1 236 ? 7.313 -3.134 -23.520 1.00 98.00 236 LEU A O 1
ATOM 1830 N N . ILE A 1 237 ? 6.107 -4.167 -21.928 1.00 98.12 237 ILE A N 1
ATOM 1831 C CA . ILE A 1 237 ? 7.193 -5.034 -21.430 1.00 98.12 237 ILE A CA 1
ATOM 1832 C C . ILE A 1 237 ? 7.703 -5.949 -22.550 1.00 98.12 237 ILE A C 1
ATOM 1834 O O . ILE A 1 237 ? 8.906 -5.996 -22.808 1.00 98.12 237 ILE A O 1
ATOM 1838 N N . ASP A 1 238 ? 6.798 -6.646 -23.239 1.00 98.31 238 ASP A N 1
ATOM 1839 C CA . ASP A 1 238 ? 7.161 -7.605 -24.286 1.00 98.31 238 ASP A CA 1
ATOM 1840 C C . ASP A 1 238 ? 7.818 -6.928 -25.500 1.00 98.31 238 ASP A C 1
ATOM 1842 O O . ASP A 1 238 ? 8.781 -7.448 -26.066 1.00 98.31 238 ASP A O 1
ATOM 1846 N N . GLU A 1 239 ? 7.314 -5.761 -25.908 1.00 98.12 239 GLU A N 1
ATOM 1847 C CA . GLU A 1 239 ? 7.929 -4.932 -26.950 1.00 98.12 239 GLU A CA 1
ATOM 1848 C C . GLU A 1 239 ? 9.322 -4.455 -26.538 1.00 98.12 239 GLU A C 1
ATOM 1850 O O . GLU A 1 239 ? 10.278 -4.631 -27.297 1.00 98.12 239 GLU A O 1
ATOM 1855 N N . GLY A 1 240 ? 9.451 -3.921 -25.319 1.00 97.12 240 GLY A N 1
ATOM 1856 C CA . GLY A 1 240 ? 10.715 -3.433 -24.781 1.00 97.12 240 GLY A CA 1
ATOM 1857 C C . GLY A 1 240 ? 11.788 -4.517 -24.741 1.00 97.12 240 GLY A C 1
ATOM 1858 O O . GLY A 1 240 ? 12.915 -4.268 -25.167 1.00 97.12 240 GLY A O 1
ATOM 1859 N N . ARG A 1 241 ? 11.438 -5.737 -24.312 1.00 97.75 241 ARG A N 1
ATOM 1860 C CA . ARG A 1 241 ? 12.350 -6.892 -24.322 1.00 97.75 241 ARG A CA 1
ATOM 1861 C C . ARG A 1 241 ? 12.864 -7.215 -25.722 1.00 97.75 241 ARG A C 1
ATOM 1863 O O . ARG A 1 241 ? 14.077 -7.257 -25.917 1.00 97.75 241 ARG A O 1
ATOM 1870 N N . ARG A 1 242 ? 11.963 -7.376 -26.699 1.00 98.12 242 ARG A N 1
ATOM 1871 C CA . ARG A 1 242 ? 12.333 -7.689 -28.095 1.00 98.12 242 ARG A CA 1
ATOM 1872 C C . ARG A 1 242 ? 13.222 -6.611 -28.711 1.00 98.12 242 ARG A C 1
ATOM 1874 O O . ARG A 1 242 ? 14.168 -6.913 -29.433 1.00 98.12 242 ARG A O 1
ATOM 1881 N N . GLU A 1 243 ? 12.922 -5.344 -28.446 1.00 96.69 243 GLU A N 1
ATOM 1882 C CA . GLU A 1 243 ? 13.716 -4.227 -28.957 1.00 96.69 243 GLU A CA 1
ATOM 1883 C C . GLU A 1 243 ? 15.099 -4.160 -28.304 1.00 96.69 243 GLU A C 1
ATOM 1885 O O . GLU A 1 243 ? 16.084 -3.963 -29.012 1.00 96.69 243 GLU A O 1
ATOM 1890 N N . CYS A 1 244 ? 15.189 -4.376 -26.987 1.00 94.50 244 CYS A N 1
ATOM 1891 C CA . CYS A 1 244 ? 16.462 -4.439 -26.267 1.00 94.50 244 CYS A CA 1
ATOM 1892 C C . CYS A 1 244 ? 17.338 -5.602 -26.752 1.00 94.50 244 CYS A C 1
ATOM 1894 O O . CYS A 1 244 ? 18.546 -5.434 -26.903 1.00 94.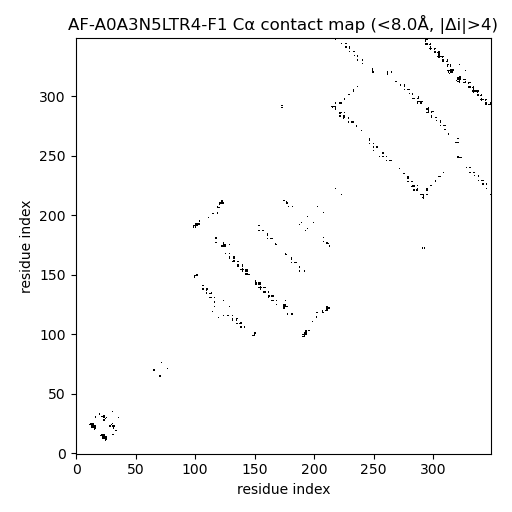50 244 CYS A O 1
ATOM 1896 N N . GLU A 1 245 ? 16.739 -6.766 -27.011 1.00 94.44 245 GLU A N 1
ATOM 1897 C CA . GLU A 1 245 ? 17.428 -7.927 -27.584 1.00 94.44 245 GLU A CA 1
ATOM 1898 C C . GLU A 1 245 ? 17.968 -7.614 -28.985 1.00 94.44 245 GLU A C 1
ATOM 1900 O O . GLU A 1 245 ? 19.136 -7.870 -29.269 1.00 94.44 245 GLU A O 1
ATOM 1905 N N . ARG A 1 246 ? 17.157 -6.969 -29.835 1.00 95.75 246 ARG A N 1
ATOM 1906 C CA . ARG A 1 246 ? 17.563 -6.544 -31.184 1.00 95.75 246 ARG A CA 1
ATOM 1907 C C . ARG A 1 246 ? 18.705 -5.524 -31.170 1.00 95.75 246 ARG A C 1
ATOM 1909 O O . ARG A 1 246 ? 19.563 -5.575 -32.046 1.00 95.75 246 ARG A O 1
ATOM 1916 N N . LEU A 1 247 ? 18.691 -4.575 -30.232 1.00 93.06 247 LEU A N 1
ATOM 1917 C CA . LEU A 1 247 ? 19.753 -3.570 -30.081 1.00 93.06 247 LEU A CA 1
ATOM 1918 C C . LEU A 1 247 ? 21.060 -4.184 -29.557 1.00 93.06 247 LEU A C 1
ATOM 1920 O O . LEU A 1 247 ? 22.146 -3.686 -29.861 1.00 93.06 247 LEU A O 1
ATOM 1924 N N . GLY A 1 248 ? 20.955 -5.269 -28.786 1.00 90.62 248 GLY A N 1
ATOM 1925 C CA . GLY A 1 248 ? 22.088 -5.974 -28.205 1.00 90.62 248 GLY A CA 1
ATOM 1926 C C . GLY A 1 248 ? 22.842 -5.159 -27.151 1.00 90.62 248 GLY A C 1
ATOM 1927 O O . GLY A 1 248 ? 22.445 -4.065 -26.742 1.00 90.62 248 GLY A O 1
ATOM 1928 N N . GLU A 1 249 ? 23.960 -5.717 -26.694 1.00 87.31 249 GLU A N 1
ATOM 1929 C CA . GLU A 1 249 ? 24.854 -5.081 -25.726 1.00 87.31 249 GLU A CA 1
ATOM 1930 C C . GLU A 1 249 ? 26.134 -4.558 -26.384 1.00 87.31 249 GLU A C 1
ATOM 1932 O O . GLU A 1 249 ? 26.545 -5.010 -27.460 1.00 87.31 249 GLU A O 1
ATOM 1937 N N . ILE A 1 250 ? 26.777 -3.610 -25.702 1.00 84.62 250 ILE A N 1
ATOM 1938 C CA . ILE A 1 250 ? 28.136 -3.168 -26.016 1.00 84.62 250 ILE A CA 1
ATOM 1939 C C . ILE A 1 250 ? 29.074 -3.904 -25.065 1.00 84.62 250 ILE A C 1
ATOM 1941 O O . ILE A 1 250 ? 29.058 -3.656 -23.858 1.00 84.62 250 ILE A O 1
ATOM 1945 N N . VAL A 1 251 ? 29.868 -4.827 -25.606 1.00 79.81 251 VAL A N 1
ATOM 1946 C CA . VAL A 1 251 ? 30.789 -5.663 -24.827 1.00 79.81 251 VAL A CA 1
ATOM 1947 C C . VAL A 1 251 ? 32.213 -5.138 -25.010 1.00 79.81 251 VAL A C 1
ATOM 1949 O O . VAL A 1 251 ? 32.927 -5.535 -25.928 1.00 79.81 251 VAL A O 1
ATOM 1952 N N . GLY A 1 252 ? 32.622 -4.239 -24.113 1.00 75.56 252 GLY A N 1
ATOM 1953 C CA . GLY A 1 252 ? 33.988 -3.712 -24.034 1.00 75.56 252 GLY A CA 1
ATOM 1954 C C . GLY A 1 252 ? 34.359 -2.663 -25.093 1.00 75.56 252 GLY A C 1
ATOM 1955 O O . GLY A 1 252 ? 33.605 -2.360 -26.012 1.00 75.56 252 GLY A O 1
ATOM 1956 N N . GLU A 1 253 ? 35.565 -2.106 -24.949 1.00 68.25 253 GLU A N 1
ATOM 1957 C CA . GLU A 1 253 ? 36.086 -0.995 -25.769 1.00 68.25 253 GLU A CA 1
ATOM 1958 C C . GLU A 1 253 ? 36.430 -1.388 -27.219 1.00 68.25 253 GLU A C 1
ATOM 1960 O O . GLU A 1 253 ? 36.605 -0.524 -28.075 1.00 68.25 253 GLU A O 1
ATOM 1965 N N . ALA A 1 254 ? 36.525 -2.688 -27.515 1.00 73.31 254 ALA A N 1
ATOM 1966 C CA . ALA A 1 254 ? 36.904 -3.196 -28.834 1.00 73.31 254 ALA A CA 1
ATOM 1967 C C . ALA A 1 254 ? 35.725 -3.321 -29.821 1.00 73.31 254 ALA A C 1
ATOM 1969 O O . ALA A 1 254 ? 35.938 -3.704 -30.977 1.00 73.31 254 ALA A O 1
ATOM 1970 N N . ASP A 1 255 ? 34.494 -3.014 -29.396 1.00 80.19 255 ASP A N 1
ATOM 1971 C CA . ASP A 1 255 ? 33.324 -3.057 -30.272 1.00 80.19 255 ASP A CA 1
ATOM 1972 C C . ASP A 1 255 ? 33.365 -1.886 -31.271 1.00 80.19 255 ASP A C 1
ATOM 1974 O O . ASP A 1 255 ? 33.014 -0.745 -30.963 1.00 80.19 255 ASP A O 1
ATOM 1978 N N . ARG A 1 256 ? 33.796 -2.178 -32.506 1.00 84.19 256 ARG A N 1
ATOM 1979 C CA . ARG A 1 256 ? 33.864 -1.202 -33.610 1.00 84.19 256 ARG A CA 1
ATOM 1980 C C . ARG A 1 256 ? 32.498 -0.600 -33.958 1.00 84.19 256 ARG A C 1
ATOM 1982 O O . ARG A 1 256 ? 32.455 0.457 -34.583 1.00 84.19 256 ARG A O 1
ATOM 1989 N N . GLU A 1 257 ? 31.399 -1.240 -33.558 1.00 88.69 257 GLU A N 1
ATOM 1990 C CA . GLU A 1 257 ? 30.036 -0.749 -33.769 1.00 88.69 257 GLU A CA 1
ATOM 1991 C C . GLU A 1 257 ? 29.490 0.051 -32.577 1.00 88.69 257 GLU A C 1
ATOM 1993 O O . GLU A 1 257 ? 28.375 0.575 -32.661 1.00 88.69 257 GLU A O 1
ATOM 1998 N N . ALA A 1 258 ? 30.259 0.206 -31.490 1.00 87.69 258 ALA A N 1
ATOM 1999 C CA . ALA A 1 258 ? 29.807 0.886 -30.277 1.00 87.69 258 ALA A CA 1
ATOM 2000 C C . ALA A 1 258 ? 29.209 2.281 -30.544 1.00 87.69 258 ALA A C 1
ATOM 2002 O O . ALA A 1 258 ? 28.104 2.529 -30.063 1.00 87.69 258 ALA A O 1
ATOM 2003 N N . PRO A 1 259 ? 29.811 3.180 -31.356 1.00 89.44 259 PRO A N 1
ATOM 2004 C CA . PRO A 1 259 ? 29.214 4.493 -31.614 1.00 89.44 259 PRO A CA 1
ATOM 2005 C C . PRO A 1 259 ? 27.823 4.413 -32.259 1.00 89.44 259 PRO A C 1
ATOM 2007 O O . PRO A 1 259 ? 26.925 5.176 -31.897 1.00 89.44 259 PRO A O 1
ATOM 2010 N N . LYS A 1 260 ? 27.629 3.466 -33.187 1.00 91.00 260 LYS A N 1
ATOM 2011 C CA . LYS A 1 260 ? 26.344 3.239 -33.857 1.00 91.00 260 LYS A CA 1
ATOM 2012 C C . LYS A 1 260 ? 25.313 2.693 -32.868 1.00 91.00 260 LYS A C 1
ATOM 2014 O O . LYS A 1 260 ? 24.226 3.254 -32.766 1.00 91.00 260 LYS A O 1
ATOM 2019 N N . LYS A 1 261 ? 25.674 1.671 -32.085 1.00 89.81 261 LYS A N 1
ATOM 2020 C CA . LYS A 1 261 ? 24.799 1.102 -31.047 1.00 89.81 261 LYS A CA 1
ATOM 2021 C C . LYS A 1 261 ? 24.411 2.136 -29.989 1.00 89.81 261 LYS A C 1
ATOM 2023 O O . LYS A 1 261 ? 23.245 2.208 -29.625 1.00 89.81 261 LYS A O 1
ATOM 2028 N N . ILE A 1 262 ? 25.344 2.979 -29.532 1.00 89.94 262 ILE A N 1
ATOM 2029 C CA . ILE A 1 262 ? 25.056 4.072 -28.582 1.00 89.94 262 ILE A CA 1
ATOM 2030 C C . ILE A 1 262 ? 24.018 5.034 -29.172 1.00 89.94 262 ILE A C 1
ATOM 2032 O O . ILE A 1 262 ? 23.087 5.437 -28.475 1.00 89.94 262 ILE A O 1
ATOM 2036 N N . ALA A 1 263 ? 24.154 5.405 -30.449 1.00 91.75 263 ALA A N 1
ATOM 2037 C CA . AL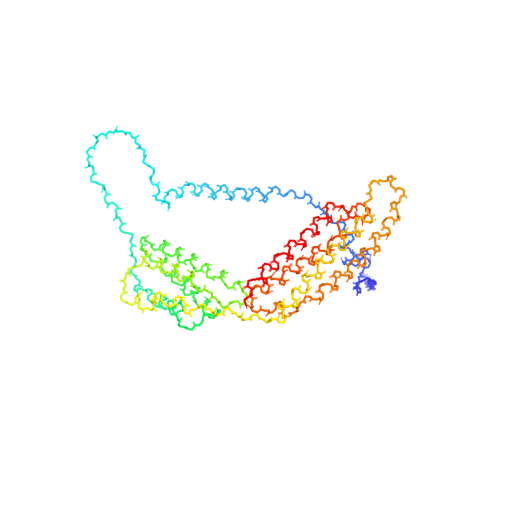A A 1 263 ? 23.190 6.278 -31.115 1.00 91.75 263 ALA A CA 1
ATOM 2038 C C . ALA A 1 263 ? 21.796 5.630 -31.208 1.00 91.75 263 ALA A C 1
ATOM 2040 O O . ALA A 1 263 ? 20.802 6.276 -30.870 1.00 91.75 263 ALA A O 1
ATOM 2041 N N . GLU A 1 264 ? 21.725 4.350 -31.584 1.00 94.38 264 GLU A N 1
ATOM 2042 C CA . GLU A 1 264 ? 20.469 3.590 -31.639 1.00 94.38 264 GLU A CA 1
ATOM 2043 C C . GLU A 1 264 ? 19.813 3.458 -30.252 1.00 94.38 264 GLU A C 1
ATOM 2045 O O . GLU A 1 264 ? 18.611 3.691 -30.114 1.00 94.38 264 GLU A O 1
ATOM 2050 N N . TRP A 1 265 ? 20.595 3.180 -29.204 1.00 93.44 265 TRP A N 1
ATOM 2051 C CA . TRP A 1 265 ? 20.121 3.121 -27.817 1.00 93.44 265 TRP A CA 1
ATOM 2052 C C . TRP A 1 265 ? 19.590 4.464 -27.311 1.00 93.44 265 TRP A C 1
ATOM 2054 O O . TRP A 1 265 ? 18.562 4.503 -26.631 1.00 93.44 265 TRP A O 1
ATOM 2064 N N . ARG A 1 266 ? 20.245 5.580 -27.653 1.00 91.38 266 ARG A N 1
ATOM 2065 C CA . ARG A 1 266 ? 19.758 6.925 -27.301 1.00 91.38 266 ARG A CA 1
ATOM 2066 C C . ARG A 1 266 ? 18.422 7.226 -27.970 1.00 91.38 266 ARG A C 1
ATOM 2068 O O . ARG A 1 266 ? 17.502 7.694 -27.302 1.00 91.38 266 ARG A O 1
ATOM 2075 N N . GLN A 1 267 ? 18.304 6.924 -29.262 1.00 94.75 267 GLN A N 1
ATOM 2076 C CA . GLN A 1 267 ? 17.056 7.106 -30.000 1.00 94.75 267 GLN A CA 1
ATOM 2077 C C . GLN A 1 267 ? 15.933 6.238 -29.417 1.00 94.75 267 GLN A C 1
ATOM 2079 O O . GLN A 1 267 ? 14.830 6.731 -29.179 1.00 94.75 267 GLN A O 1
ATOM 2084 N N . TRP A 1 268 ? 16.220 4.964 -29.139 1.00 95.94 268 TRP A N 1
ATOM 2085 C CA . TRP A 1 268 ? 15.263 4.049 -28.525 1.00 95.94 268 TRP A CA 1
ATOM 2086 C C . TRP A 1 268 ? 14.799 4.544 -27.152 1.00 95.94 268 TRP A C 1
ATOM 2088 O O . TRP A 1 268 ? 13.600 4.582 -26.897 1.00 95.94 268 TRP A O 1
ATOM 2098 N N . SER A 1 269 ? 15.722 4.999 -26.300 1.00 94.06 269 SER A N 1
ATOM 2099 C CA . SER A 1 269 ? 15.413 5.492 -24.950 1.00 94.06 269 SER A CA 1
ATOM 2100 C C . SER A 1 269 ? 14.423 6.665 -24.963 1.00 94.06 269 SER A C 1
ATOM 2102 O O . SER A 1 269 ? 13.491 6.695 -24.161 1.00 94.06 269 SER A O 1
ATOM 2104 N N . GLN A 1 270 ? 14.570 7.598 -25.910 1.00 92.50 270 GLN A N 1
ATOM 2105 C CA . GLN A 1 270 ? 13.644 8.727 -26.075 1.00 92.50 270 GLN A CA 1
ATOM 2106 C C . GLN A 1 270 ? 12.240 8.264 -26.495 1.00 92.50 270 GLN A C 1
ATOM 2108 O O . GLN A 1 270 ? 11.233 8.726 -25.955 1.00 92.50 270 GLN A O 1
ATOM 2113 N N . GLN A 1 271 ? 12.160 7.321 -27.438 1.00 96.94 271 GLN A N 1
ATOM 2114 C CA . GLN A 1 271 ? 10.886 6.743 -27.882 1.00 96.94 271 GLN A CA 1
ATOM 2115 C C . GLN A 1 271 ? 10.226 5.903 -26.779 1.00 96.94 271 GLN A C 1
ATOM 2117 O O . GLN A 1 271 ? 9.006 5.928 -26.606 1.00 96.94 271 GLN A O 1
ATOM 2122 N N . TRP A 1 272 ? 11.033 5.166 -26.016 1.00 96.69 272 TRP A N 1
ATOM 2123 C CA . TRP A 1 272 ? 10.604 4.363 -24.878 1.00 96.69 272 TRP A CA 1
ATOM 2124 C C . TRP A 1 272 ? 9.956 5.222 -23.794 1.00 96.69 272 TRP A C 1
ATOM 2126 O O . TRP A 1 272 ? 8.842 4.921 -23.367 1.00 96.69 272 TRP A O 1
ATOM 2136 N N . GLU A 1 273 ? 10.587 6.333 -23.404 1.00 95.44 273 GLU A N 1
ATOM 2137 C CA . GLU A 1 273 ? 10.023 7.241 -22.402 1.00 95.44 273 GLU A CA 1
ATOM 2138 C C . GLU A 1 273 ? 8.639 7.764 -22.820 1.00 95.44 273 GLU A C 1
ATOM 2140 O O . GLU A 1 273 ? 7.707 7.780 -22.011 1.00 95.44 273 GLU A O 1
ATOM 2145 N N . GLY A 1 274 ? 8.476 8.127 -24.098 1.00 96.50 274 GLY A N 1
ATOM 2146 C CA . GLY A 1 274 ? 7.190 8.544 -24.661 1.00 96.50 274 GLY A CA 1
ATOM 2147 C C . GLY A 1 274 ? 6.104 7.473 -24.519 1.00 96.50 274 GLY A C 1
ATOM 2148 O O . GLY A 1 274 ? 5.008 7.769 -24.037 1.00 96.50 274 GLY A O 1
ATOM 2149 N N . ARG A 1 275 ? 6.420 6.214 -24.853 1.00 98.12 275 ARG A N 1
ATOM 2150 C CA . ARG A 1 275 ? 5.488 5.080 -24.711 1.00 98.12 275 ARG A CA 1
ATOM 2151 C C . ARG A 1 275 ? 5.143 4.779 -23.253 1.00 98.12 275 ARG A C 1
ATOM 2153 O O . ARG A 1 275 ? 3.971 4.592 -22.933 1.00 98.12 275 ARG A O 1
ATOM 2160 N N . VAL A 1 276 ? 6.124 4.800 -22.348 1.00 97.56 276 VAL A N 1
ATOM 2161 C CA . VAL A 1 276 ? 5.879 4.603 -20.907 1.00 97.56 276 VAL A CA 1
ATOM 2162 C C . VAL A 1 276 ? 5.016 5.732 -20.338 1.00 97.56 276 VAL A C 1
ATOM 2164 O O . VAL A 1 276 ? 4.130 5.485 -19.521 1.00 97.56 276 VAL A O 1
ATOM 2167 N N . ARG A 1 277 ? 5.219 6.978 -20.784 1.00 96.62 277 ARG A N 1
ATOM 2168 C CA . ARG A 1 277 ? 4.372 8.117 -20.402 1.00 96.62 277 ARG A CA 1
ATOM 2169 C C . ARG A 1 277 ? 2.940 7.959 -20.915 1.00 96.62 277 ARG A C 1
ATOM 2171 O O . ARG A 1 277 ? 2.010 8.236 -20.163 1.00 96.62 277 ARG A O 1
ATOM 2178 N N . GLN A 1 278 ? 2.760 7.481 -22.145 1.00 96.19 278 GLN A N 1
ATOM 2179 C CA . GLN A 1 278 ? 1.438 7.183 -22.698 1.00 96.19 278 GLN A CA 1
ATOM 2180 C C . GLN A 1 278 ? 0.734 6.075 -21.904 1.00 96.19 278 GLN A C 1
ATOM 2182 O O . GLN A 1 278 ? -0.426 6.244 -21.543 1.00 96.19 278 GLN A O 1
ATOM 2187 N N . ALA A 1 279 ? 1.435 4.988 -21.561 1.00 95.19 279 ALA A N 1
ATOM 2188 C CA . ALA A 1 279 ? 0.890 3.934 -20.704 1.00 95.19 279 ALA A CA 1
ATOM 2189 C C . ALA A 1 279 ? 0.491 4.480 -19.321 1.00 95.19 279 ALA A C 1
ATOM 2191 O O . ALA A 1 279 ? -0.612 4.212 -18.850 1.00 95.19 279 ALA A O 1
ATOM 2192 N N . ALA A 1 280 ? 1.332 5.323 -18.712 1.00 95.06 280 ALA A N 1
ATOM 2193 C CA . ALA A 1 280 ? 1.032 5.982 -17.440 1.00 95.06 280 ALA A CA 1
ATOM 2194 C C . ALA A 1 280 ? -0.229 6.860 -17.504 1.00 95.06 280 ALA A C 1
ATOM 2196 O O . ALA A 1 280 ? -0.987 6.912 -16.543 1.00 95.06 280 ALA A O 1
ATOM 2197 N N . ALA A 1 281 ? -0.470 7.530 -18.634 1.00 94.56 281 ALA A N 1
ATOM 2198 C CA . ALA A 1 281 ? -1.652 8.366 -18.833 1.00 94.56 281 ALA A CA 1
ATOM 2199 C C . ALA A 1 281 ? -2.959 7.559 -18.943 1.00 94.56 281 ALA A C 1
ATOM 2201 O O . ALA A 1 281 ? -4.032 8.134 -18.785 1.00 94.56 281 ALA A O 1
ATOM 2202 N N . THR A 1 282 ? -2.885 6.244 -19.192 1.00 92.38 282 THR A N 1
ATOM 2203 C CA . THR A 1 282 ? -4.070 5.368 -19.173 1.00 92.38 282 THR A CA 1
ATOM 2204 C C . THR A 1 282 ? -4.520 4.998 -17.761 1.00 92.38 282 THR A C 1
ATOM 2206 O O . THR A 1 282 ? -5.645 4.533 -17.597 1.00 92.38 282 THR A O 1
ATOM 2209 N N . LEU A 1 283 ? -3.674 5.205 -16.743 1.00 93.56 283 LEU A N 1
ATOM 2210 C CA . LEU A 1 283 ? -4.038 4.926 -15.357 1.00 93.56 283 LEU A CA 1
ATOM 2211 C C . LEU A 1 283 ? -5.181 5.850 -14.936 1.00 93.56 283 LEU A C 1
ATOM 2213 O O . LEU A 1 283 ? -5.080 7.072 -15.050 1.00 93.56 283 LEU A O 1
ATOM 2217 N N . SER A 1 284 ? -6.278 5.262 -14.456 1.00 87.00 284 SER A N 1
ATOM 2218 C CA . SER A 1 284 ? -7.491 6.006 -14.119 1.00 87.00 284 SER A CA 1
ATOM 2219 C C . SER A 1 284 ? -7.249 6.933 -12.921 1.00 87.00 284 SER A C 1
ATOM 2221 O O . SER A 1 284 ? -7.039 6.446 -11.806 1.00 87.00 284 SER A O 1
ATOM 2223 N N . PRO A 1 285 ? -7.374 8.269 -13.068 1.00 85.00 285 PRO A N 1
ATOM 2224 C CA . PRO A 1 285 ? -7.298 9.186 -11.929 1.00 85.00 285 PRO A CA 1
ATOM 2225 C C . PRO A 1 285 ? -8.388 8.914 -10.881 1.00 85.00 285 PRO A C 1
ATOM 2227 O O . PRO A 1 285 ? -8.231 9.271 -9.713 1.00 85.00 285 PRO A O 1
ATOM 2230 N N . GLY A 1 286 ? -9.496 8.287 -11.295 1.00 81.56 286 GLY A N 1
ATOM 2231 C CA . GLY A 1 286 ? -10.562 7.834 -10.405 1.00 81.56 286 GLY A CA 1
ATOM 2232 C C . GLY A 1 286 ? -10.121 6.701 -9.479 1.00 81.56 286 GLY A C 1
ATOM 2233 O O . GLY A 1 286 ? -10.548 6.671 -8.331 1.00 81.56 286 GLY A O 1
ATOM 2234 N N . ALA A 1 287 ? -9.203 5.834 -9.919 1.00 85.38 287 ALA A N 1
ATOM 2235 C CA . ALA A 1 287 ? -8.731 4.708 -9.119 1.00 85.38 287 ALA A CA 1
ATOM 2236 C C . ALA A 1 287 ? -7.964 5.148 -7.865 1.00 85.38 287 ALA A C 1
ATOM 2238 O O . ALA A 1 287 ? -8.178 4.582 -6.798 1.00 85.38 287 ALA A O 1
ATOM 2239 N N . ARG A 1 288 ? -7.156 6.217 -7.957 1.00 86.19 288 ARG A N 1
ATOM 2240 C CA . ARG A 1 288 ? -6.465 6.815 -6.794 1.00 86.19 288 ARG A CA 1
ATOM 2241 C C . ARG A 1 288 ? -7.415 7.312 -5.706 1.00 86.19 288 ARG A C 1
ATOM 2243 O O . ARG A 1 288 ? -7.013 7.431 -4.557 1.00 86.19 288 ARG A O 1
ATOM 2250 N N . ARG A 1 289 ? -8.645 7.666 -6.083 1.00 85.94 289 ARG A N 1
ATOM 2251 C CA . ARG A 1 289 ? -9.686 8.167 -5.175 1.00 85.94 289 ARG A CA 1
ATOM 2252 C C . ARG A 1 289 ? -10.749 7.115 -4.869 1.00 85.94 289 ARG A C 1
ATOM 2254 O O . ARG A 1 289 ? -11.745 7.440 -4.230 1.00 85.94 289 ARG A O 1
ATOM 2261 N N . SER A 1 290 ? -10.573 5.888 -5.356 1.00 87.00 290 SER A N 1
ATOM 2262 C CA . SER A 1 290 ? -11.510 4.808 -5.087 1.00 87.00 290 SER A CA 1
ATOM 2263 C C . SER A 1 290 ? -11.493 4.487 -3.598 1.00 87.00 290 SER A C 1
ATOM 2265 O O . SER A 1 290 ? -10.436 4.226 -3.029 1.00 87.00 290 SER A O 1
ATOM 2267 N N . ALA A 1 291 ? -12.673 4.454 -2.980 1.00 85.25 291 ALA A N 1
ATOM 2268 C CA . ALA A 1 291 ? -12.819 3.989 -1.606 1.00 85.25 291 ALA A CA 1
ATOM 2269 C C . ALA A 1 291 ? -12.608 2.465 -1.488 1.00 85.25 291 ALA A C 1
ATOM 2271 O O . ALA A 1 291 ? -12.379 1.960 -0.392 1.00 85.25 291 ALA A O 1
ATOM 2272 N N . HIS A 1 292 ? -12.677 1.718 -2.601 1.00 88.88 292 HIS A N 1
ATOM 2273 C CA . HIS A 1 292 ? -12.438 0.275 -2.595 1.00 88.88 292 HIS A CA 1
ATOM 2274 C C . HIS A 1 292 ? -10.931 -0.015 -2.474 1.00 88.88 292 HIS A C 1
ATOM 2276 O O . HIS A 1 292 ? -10.184 0.308 -3.406 1.00 88.88 292 HIS A O 1
ATOM 2282 N N . PRO A 1 293 ? -10.471 -0.675 -1.390 1.00 87.62 293 PRO A N 1
ATOM 2283 C CA . PRO A 1 293 ? -9.046 -0.842 -1.102 1.00 87.62 293 PRO A CA 1
ATOM 2284 C C . PRO A 1 293 ? -8.317 -1.606 -2.209 1.00 87.62 293 PRO A C 1
ATOM 2286 O O . PRO A 1 293 ? -7.298 -1.129 -2.697 1.00 87.62 293 PRO A O 1
ATOM 2289 N N . ASP A 1 294 ? -8.876 -2.720 -2.696 1.00 92.81 294 ASP A N 1
ATOM 2290 C CA . ASP A 1 294 ? -8.242 -3.491 -3.776 1.00 92.81 294 ASP A CA 1
ATOM 2291 C C . ASP A 1 294 ? -8.088 -2.689 -5.085 1.00 92.81 294 ASP A C 1
ATOM 2293 O O . ASP A 1 294 ? -7.095 -2.846 -5.789 1.00 92.81 294 ASP A O 1
ATOM 2297 N N . VAL A 1 295 ? -9.013 -1.772 -5.403 1.00 94.62 295 VAL A N 1
ATOM 2298 C CA . VAL A 1 295 ? -8.906 -0.903 -6.593 1.00 94.62 295 VAL A CA 1
ATOM 2299 C C . VAL A 1 295 ? -7.768 0.106 -6.430 1.00 94.62 295 VAL A C 1
ATOM 2301 O O . VAL A 1 295 ? -6.994 0.322 -7.365 1.00 94.62 295 VAL A O 1
ATOM 2304 N N . SER A 1 296 ? -7.639 0.702 -5.240 1.00 91.69 296 SER A N 1
ATOM 2305 C CA . SER A 1 296 ? -6.548 1.631 -4.923 1.00 91.69 296 SER A CA 1
ATOM 2306 C C . SER A 1 296 ? -5.185 0.925 -4.962 1.00 91.69 296 SER A C 1
ATOM 2308 O O . SER A 1 296 ? -4.262 1.387 -5.638 1.00 91.69 296 SER A O 1
ATOM 2310 N N . MET A 1 297 ? -5.085 -0.256 -4.340 1.00 92.56 297 MET A N 1
ATOM 2311 C CA . MET A 1 297 ? -3.867 -1.077 -4.318 1.00 92.56 297 MET A CA 1
ATOM 2312 C C . MET A 1 297 ? -3.469 -1.582 -5.710 1.00 92.56 297 MET A C 1
ATOM 2314 O O . MET A 1 297 ? -2.282 -1.583 -6.054 1.00 92.56 297 MET A O 1
ATOM 2318 N N . ALA A 1 298 ? -4.444 -1.962 -6.542 1.00 95.88 298 ALA A N 1
ATOM 2319 C CA . ALA A 1 298 ? -4.196 -2.315 -7.935 1.00 95.88 298 ALA A CA 1
ATOM 2320 C C . ALA A 1 298 ? -3.606 -1.132 -8.712 1.00 95.88 298 ALA A C 1
ATOM 2322 O O . ALA A 1 298 ? -2.579 -1.280 -9.373 1.00 95.88 298 ALA A O 1
ATOM 2323 N N . ASN A 1 299 ? -4.196 0.061 -8.586 1.00 96.12 299 ASN A N 1
ATOM 2324 C CA . ASN A 1 299 ? -3.671 1.262 -9.232 1.00 96.12 299 ASN A CA 1
ATOM 2325 C C . ASN A 1 299 ? -2.248 1.598 -8.764 1.00 96.12 299 ASN A C 1
ATOM 2327 O O . ASN A 1 299 ? -1.376 1.843 -9.594 1.00 96.12 299 ASN A O 1
ATOM 2331 N N . GLN A 1 300 ? -1.990 1.563 -7.454 1.00 94.94 300 GLN A N 1
ATOM 2332 C CA . GLN A 1 300 ? -0.655 1.803 -6.901 1.00 94.94 300 GLN A CA 1
ATOM 2333 C C . GLN A 1 300 ? 0.376 0.800 -7.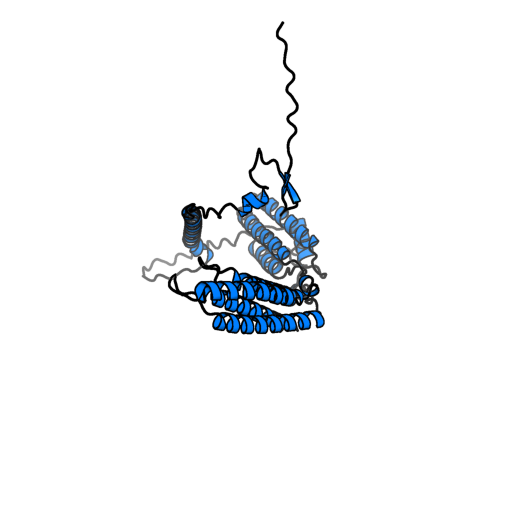446 1.00 94.94 300 GLN A C 1
ATOM 2335 O O . GLN A 1 300 ? 1.487 1.180 -7.816 1.00 94.94 300 GLN A O 1
ATOM 2340 N N . SER A 1 301 ? -0.001 -0.474 -7.558 1.00 96.75 301 SER A N 1
ATOM 2341 C CA . SER A 1 301 ? 0.861 -1.509 -8.134 1.00 96.75 301 SER A CA 1
ATOM 2342 C C . SER A 1 301 ? 1.177 -1.226 -9.609 1.00 96.75 301 SER A C 1
ATOM 2344 O O . SER A 1 301 ? 2.336 -1.299 -10.012 1.00 96.75 301 SER A O 1
ATOM 2346 N N . LEU A 1 302 ? 0.195 -0.802 -10.413 1.00 97.50 302 LEU A N 1
ATOM 2347 C CA . LEU A 1 302 ? 0.444 -0.403 -11.805 1.00 97.50 302 LEU A CA 1
ATOM 2348 C C . LEU A 1 302 ? 1.331 0.849 -11.920 1.00 97.50 302 LEU A C 1
ATOM 2350 O O . LEU A 1 302 ? 2.137 0.950 -12.846 1.00 97.50 302 LEU A O 1
ATOM 2354 N N . GLU A 1 303 ? 1.248 1.784 -10.973 1.00 96.56 303 GLU A N 1
ATOM 2355 C CA . GLU A 1 303 ? 2.162 2.931 -10.910 1.00 96.56 303 GLU A CA 1
ATOM 2356 C C . GLU A 1 303 ? 3.606 2.506 -10.639 1.00 96.56 303 GLU A C 1
ATOM 2358 O O . GLU A 1 303 ? 4.524 3.017 -11.288 1.00 96.56 303 GLU A O 1
ATOM 2363 N N . PHE A 1 304 ? 3.816 1.540 -9.741 1.00 96.94 304 PHE A N 1
ATOM 2364 C CA . PHE A 1 304 ? 5.136 0.949 -9.527 1.00 96.94 304 PHE A CA 1
ATOM 2365 C C . PHE A 1 304 ? 5.639 0.214 -10.772 1.00 96.94 304 PHE A C 1
ATOM 2367 O O . PHE A 1 304 ? 6.806 0.372 -11.130 1.00 96.94 304 PHE A O 1
ATOM 2374 N N . ALA A 1 305 ? 4.768 -0.496 -11.497 1.00 97.81 305 ALA A N 1
ATOM 2375 C CA . ALA A 1 305 ? 5.140 -1.118 -12.767 1.00 97.81 305 ALA A CA 1
ATOM 2376 C C . ALA A 1 305 ? 5.636 -0.078 -13.788 1.00 97.81 305 ALA A C 1
ATOM 2378 O O . ALA A 1 305 ? 6.715 -0.226 -14.364 1.00 97.81 305 ALA A O 1
ATOM 2379 N N . VAL A 1 306 ? 4.893 1.021 -13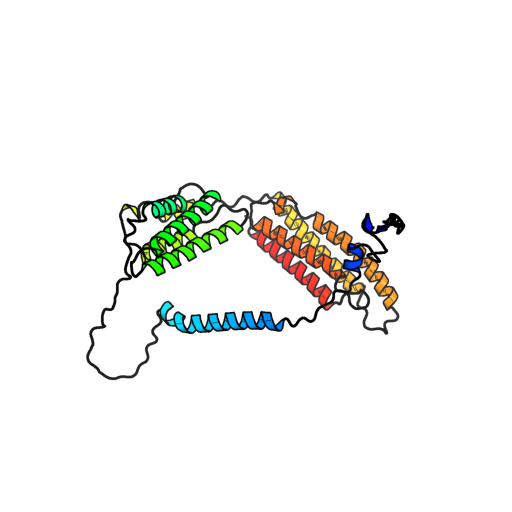.963 1.00 97.88 306 VAL A N 1
ATOM 2380 C CA . VAL A 1 306 ? 5.295 2.148 -14.821 1.00 97.88 306 VAL A CA 1
ATOM 2381 C C . VAL A 1 306 ? 6.620 2.753 -14.358 1.00 97.88 306 VAL A C 1
ATOM 2383 O O . VAL A 1 306 ? 7.473 3.060 -15.192 1.00 97.88 306 VAL A O 1
ATOM 2386 N N . HIS A 1 307 ? 6.813 2.932 -13.050 1.00 96.19 307 HIS A N 1
ATOM 2387 C CA . HIS A 1 307 ? 8.062 3.453 -12.501 1.00 96.19 307 HIS A CA 1
ATOM 2388 C C . HIS A 1 307 ? 9.253 2.553 -12.857 1.00 96.19 307 HIS A C 1
ATOM 2390 O O . HIS A 1 307 ? 10.245 3.056 -13.383 1.00 96.19 307 HIS A O 1
ATOM 2396 N N . SER A 1 308 ? 9.134 1.236 -12.673 1.00 96.00 308 SER A N 1
ATOM 2397 C CA . SER A 1 308 ? 10.175 0.273 -13.054 1.00 96.00 308 SER A CA 1
ATOM 2398 C C . SER A 1 308 ? 10.505 0.338 -14.549 1.00 96.00 308 SER A C 1
ATOM 2400 O O . SER A 1 308 ? 11.680 0.341 -14.915 1.00 96.00 308 SER A O 1
ATOM 2402 N N . LEU A 1 309 ? 9.501 0.503 -15.421 1.00 96.94 309 LEU A N 1
ATOM 2403 C CA . LEU A 1 309 ? 9.725 0.663 -16.865 1.00 96.94 309 LEU A CA 1
ATOM 2404 C C . LEU A 1 309 ? 10.467 1.954 -17.231 1.00 96.94 309 LEU A C 1
ATOM 2406 O O . LEU A 1 309 ? 11.275 1.947 -18.161 1.00 96.94 309 LEU A O 1
ATOM 2410 N N . ARG A 1 310 ? 10.256 3.055 -16.498 1.00 95.75 310 ARG A N 1
ATOM 2411 C CA . ARG A 1 310 ? 11.015 4.305 -16.710 1.00 95.75 310 ARG A CA 1
ATOM 2412 C C . ARG A 1 310 ? 12.503 4.148 -16.412 1.00 95.75 310 ARG A C 1
ATOM 2414 O O . ARG A 1 310 ? 13.301 4.918 -16.933 1.00 95.75 310 ARG A O 1
ATOM 2421 N N . LEU A 1 311 ? 12.877 3.174 -15.585 1.00 93.69 311 LEU A N 1
ATOM 2422 C CA . LEU A 1 311 ? 14.266 2.938 -15.194 1.00 93.69 311 LEU A CA 1
ATOM 2423 C C . LEU A 1 311 ? 15.026 2.021 -16.158 1.00 93.69 311 LEU A C 1
ATOM 2425 O O . LEU A 1 311 ? 16.247 1.945 -16.047 1.00 93.69 311 LEU A O 1
ATOM 2429 N N . VAL A 1 312 ? 14.352 1.370 -17.115 1.00 93.81 312 VAL A N 1
ATOM 2430 C CA . VAL A 1 312 ? 15.001 0.464 -18.082 1.00 93.81 312 VAL A CA 1
ATOM 2431 C C . VAL A 1 312 ? 16.154 1.151 -18.837 1.00 93.81 312 VAL A C 1
ATOM 2433 O O . VAL A 1 312 ? 17.237 0.566 -18.885 1.00 93.81 312 VAL A O 1
ATOM 2436 N N . PRO A 1 313 ? 16.008 2.386 -19.368 1.00 88.81 313 PRO A N 1
ATOM 2437 C CA . PRO A 1 313 ? 17.115 3.078 -20.037 1.00 88.81 313 PRO A CA 1
ATOM 2438 C C . PRO A 1 313 ? 18.220 3.577 -19.093 1.00 88.81 313 PRO A C 1
ATOM 2440 O O . PRO A 1 313 ? 19.370 3.692 -19.502 1.00 88.81 313 PRO A O 1
ATOM 2443 N N . ASN A 1 314 ? 17.883 3.878 -17.831 1.00 78.25 314 ASN A N 1
ATOM 2444 C CA . ASN A 1 314 ? 18.763 4.581 -16.882 1.00 78.25 314 ASN A CA 1
ATOM 2445 C C . ASN A 1 314 ? 19.797 3.675 -16.201 1.00 78.25 314 ASN A C 1
ATOM 2447 O O . ASN A 1 314 ? 20.636 4.143 -15.437 1.00 78.25 314 ASN A O 1
ATOM 2451 N N . ALA A 1 315 ? 19.755 2.381 -16.481 1.00 63.88 315 ALA A N 1
ATOM 2452 C CA . ALA A 1 315 ? 20.650 1.361 -15.952 1.00 63.88 315 ALA A CA 1
ATOM 2453 C C . ALA A 1 315 ? 22.042 1.335 -16.625 1.00 63.88 315 ALA A C 1
ATOM 2455 O O . ALA A 1 315 ? 22.650 0.272 -16.751 1.00 63.88 315 ALA A O 1
ATOM 2456 N N . ALA A 1 316 ? 22.501 2.483 -17.124 1.00 63.69 316 ALA A N 1
ATOM 2457 C CA . ALA A 1 316 ? 23.619 2.607 -18.045 1.00 63.69 316 ALA A CA 1
ATOM 2458 C C . ALA A 1 316 ? 24.981 2.207 -17.451 1.00 63.69 316 ALA A C 1
ATOM 2460 O O . ALA A 1 316 ? 25.303 2.535 -16.312 1.00 63.69 316 ALA A O 1
ATOM 2461 N N . ASN A 1 317 ? 25.798 1.550 -18.276 1.00 66.31 317 ASN A N 1
ATOM 2462 C CA . ASN A 1 317 ? 27.240 1.423 -18.085 1.00 66.31 317 ASN A CA 1
ATOM 2463 C C . ASN A 1 317 ? 27.973 2.725 -18.479 1.00 66.31 317 ASN A C 1
ATOM 2465 O O . ASN A 1 317 ? 27.340 3.718 -18.847 1.00 66.31 317 ASN A O 1
ATOM 2469 N N . ASP A 1 318 ? 29.308 2.699 -18.476 1.00 69.31 318 ASP A N 1
ATOM 2470 C CA . ASP A 1 318 ? 30.170 3.841 -18.835 1.00 69.31 318 ASP A CA 1
ATOM 2471 C C . ASP A 1 318 ? 29.881 4.443 -20.230 1.00 69.31 318 ASP A C 1
ATOM 2473 O O . ASP A 1 318 ? 30.248 5.584 -20.511 1.00 69.31 318 ASP A O 1
ATOM 2477 N N . PHE A 1 319 ? 29.176 3.713 -21.101 1.00 65.44 319 PHE A N 1
ATOM 2478 C CA . PHE A 1 319 ? 28.811 4.132 -22.457 1.00 65.44 319 PHE A CA 1
ATOM 2479 C C . PHE A 1 319 ? 27.373 4.657 -22.583 1.00 65.44 319 PHE A C 1
ATOM 2481 O O . PHE A 1 319 ? 26.930 4.977 -23.690 1.00 65.44 319 PHE A O 1
ATOM 2488 N N . GLY A 1 320 ? 26.620 4.756 -21.482 1.00 71.88 320 GLY A N 1
ATOM 2489 C CA . GLY A 1 320 ? 25.218 5.177 -21.541 1.00 71.88 320 GLY A CA 1
ATOM 2490 C C . GLY A 1 320 ? 24.261 4.065 -21.989 1.00 71.88 320 GLY A C 1
ATOM 2491 O O . GLY A 1 320 ? 23.119 4.367 -22.325 1.00 71.88 320 GLY A O 1
ATOM 2492 N N . VAL A 1 321 ? 24.714 2.804 -22.037 1.00 77.50 321 VAL A N 1
ATOM 2493 C CA . VAL A 1 321 ? 23.907 1.649 -22.463 1.00 77.50 321 VAL A CA 1
ATOM 2494 C C . VAL A 1 321 ? 23.692 0.717 -21.276 1.00 77.50 321 VAL A C 1
ATOM 2496 O O . VAL A 1 321 ? 24.662 0.333 -20.626 1.00 77.50 321 VAL A O 1
ATOM 2499 N N . PRO A 1 322 ? 22.447 0.350 -20.942 1.00 79.75 322 PRO A N 1
ATOM 2500 C CA . PRO A 1 322 ? 22.210 -0.472 -19.768 1.00 79.75 322 PRO A CA 1
ATOM 2501 C C . PRO A 1 322 ? 22.749 -1.900 -19.911 1.00 79.75 322 PRO A C 1
ATOM 2503 O O . PRO A 1 322 ? 22.927 -2.395 -21.022 1.00 79.75 322 PRO A O 1
ATOM 2506 N N . PHE A 1 323 ? 23.014 -2.582 -18.796 1.00 86.31 323 PHE A N 1
ATOM 2507 C CA . PHE A 1 323 ? 23.316 -4.020 -18.820 1.00 86.31 323 PHE A CA 1
ATOM 2508 C C . PHE A 1 323 ? 22.028 -4.837 -18.988 1.00 86.31 323 PHE A C 1
ATOM 2510 O O . PHE A 1 323 ? 20.979 -4.479 -18.452 1.00 86.31 323 PHE A O 1
ATOM 2517 N N . TYR A 1 324 ? 22.101 -5.961 -19.696 1.00 89.38 324 TYR A N 1
ATOM 2518 C CA . TYR A 1 324 ? 20.998 -6.888 -19.951 1.00 89.38 324 TYR A CA 1
ATOM 2519 C C . TYR A 1 324 ? 20.393 -7.386 -18.652 1.00 89.38 324 TYR A C 1
ATOM 2521 O O . TYR A 1 324 ? 19.179 -7.329 -18.494 1.00 89.38 324 TYR A O 1
ATOM 2529 N N . SER A 1 325 ? 21.233 -7.805 -17.703 1.00 89.12 325 SER A N 1
ATOM 2530 C CA . SER A 1 325 ? 20.789 -8.283 -16.392 1.00 89.12 325 SER A CA 1
ATOM 2531 C C . SER A 1 325 ? 19.945 -7.242 -15.657 1.00 89.12 325 SER A C 1
ATOM 2533 O O . SER A 1 325 ? 18.915 -7.577 -15.077 1.00 89.12 325 SER A O 1
ATOM 2535 N N . GLU A 1 326 ? 20.340 -5.974 -15.721 1.00 90.94 326 GLU A N 1
ATOM 2536 C CA . GLU A 1 326 ? 19.626 -4.888 -15.064 1.00 90.94 326 GLU A CA 1
ATOM 2537 C C . GLU A 1 326 ? 18.338 -4.517 -15.814 1.00 90.94 326 GLU A C 1
ATOM 2539 O O . GLU A 1 326 ? 17.294 -4.377 -15.179 1.00 90.94 326 GLU A O 1
ATOM 2544 N N . ARG A 1 327 ? 18.354 -4.441 -17.154 1.00 93.12 327 ARG A N 1
ATOM 2545 C CA . ARG A 1 327 ? 17.125 -4.250 -17.951 1.00 93.12 327 ARG A CA 1
ATOM 2546 C C . ARG A 1 327 ? 16.101 -5.343 -17.674 1.00 93.12 327 ARG A C 1
ATOM 2548 O O . ARG A 1 327 ? 14.935 -5.056 -17.417 1.00 93.12 327 ARG A O 1
ATOM 2555 N N . GLU A 1 328 ? 16.549 -6.591 -17.718 1.00 95.50 328 GLU A N 1
ATOM 2556 C CA . GLU A 1 328 ? 15.697 -7.756 -17.529 1.00 95.50 328 GLU A CA 1
ATOM 2557 C C . GLU A 1 328 ? 15.154 -7.810 -16.100 1.00 95.50 328 GLU A C 1
ATOM 2559 O O . GLU A 1 328 ? 13.975 -8.102 -15.898 1.00 95.50 328 GLU A O 1
ATOM 2564 N N . ARG A 1 329 ? 15.953 -7.415 -15.099 1.00 95.12 329 ARG A N 1
ATOM 2565 C CA . ARG A 1 329 ? 15.456 -7.198 -13.735 1.00 95.12 329 ARG A CA 1
ATOM 2566 C C . ARG A 1 329 ? 14.321 -6.174 -13.707 1.00 95.12 329 ARG A C 1
ATOM 2568 O O . ARG A 1 329 ? 13.287 -6.460 -13.112 1.00 95.12 329 ARG A O 1
ATOM 2575 N N . ARG A 1 330 ? 14.461 -5.020 -14.373 1.00 96.06 330 ARG A N 1
ATOM 2576 C CA . ARG A 1 330 ? 13.406 -3.985 -14.410 1.00 96.06 330 ARG A CA 1
ATOM 2577 C C . ARG A 1 330 ? 12.134 -4.445 -15.117 1.00 96.06 330 ARG A C 1
ATOM 2579 O O . ARG A 1 330 ? 11.043 -4.146 -14.633 1.00 96.06 330 ARG A O 1
ATOM 2586 N N . PHE A 1 331 ? 12.251 -5.198 -16.212 1.00 97.38 331 PHE A N 1
ATOM 2587 C CA . PHE A 1 331 ? 11.089 -5.805 -16.868 1.00 97.38 331 PHE A CA 1
ATOM 2588 C C . PHE A 1 331 ? 10.380 -6.815 -15.959 1.00 97.38 331 PHE A C 1
ATOM 2590 O O . PHE A 1 331 ? 9.153 -6.795 -15.867 1.00 97.38 331 PHE A O 1
ATOM 2597 N N . ASN A 1 332 ? 11.134 -7.651 -15.241 1.00 97.19 332 ASN A N 1
ATOM 2598 C CA . ASN A 1 332 ? 10.570 -8.611 -14.291 1.00 97.19 332 ASN A CA 1
ATOM 2599 C C . ASN A 1 332 ? 9.913 -7.930 -13.082 1.00 97.19 332 ASN A C 1
ATOM 2601 O O . ASN A 1 332 ? 8.824 -8.332 -12.683 1.00 97.19 332 ASN A O 1
ATOM 2605 N N . GLU A 1 333 ? 10.517 -6.869 -12.541 1.00 97.06 333 GLU A N 1
ATOM 2606 C CA . GLU A 1 333 ? 9.908 -6.045 -11.486 1.00 97.06 333 GLU A CA 1
ATOM 2607 C C . GLU A 1 333 ? 8.580 -5.442 -11.947 1.00 97.06 333 GLU A C 1
ATOM 2609 O O . GLU A 1 333 ? 7.575 -5.538 -11.244 1.00 97.06 333 GLU A O 1
ATOM 2614 N N . ALA A 1 334 ? 8.551 -4.859 -13.149 1.00 97.50 334 ALA A N 1
ATOM 2615 C CA . ALA A 1 334 ? 7.323 -4.313 -13.711 1.00 97.50 334 ALA A CA 1
ATOM 2616 C C . ALA A 1 334 ? 6.241 -5.392 -13.879 1.00 97.50 334 ALA A C 1
ATOM 2618 O O . ALA A 1 334 ? 5.091 -5.169 -13.503 1.00 97.50 334 ALA A O 1
ATOM 2619 N N . LEU A 1 335 ? 6.606 -6.574 -14.387 1.00 98.25 335 LEU A N 1
ATOM 2620 C CA . LEU A 1 335 ? 5.675 -7.688 -14.567 1.00 98.25 335 LEU A CA 1
ATOM 2621 C C . LEU A 1 335 ? 5.112 -8.201 -13.233 1.00 98.25 335 LEU A C 1
ATOM 2623 O O . LEU A 1 335 ? 3.908 -8.430 -13.137 1.00 98.25 335 LEU A O 1
ATOM 2627 N N . ALA A 1 336 ? 5.948 -8.326 -12.200 1.00 97.69 336 ALA A N 1
ATOM 2628 C CA . ALA A 1 336 ? 5.513 -8.742 -10.867 1.00 97.69 336 ALA A CA 1
ATOM 2629 C C . ALA A 1 336 ? 4.492 -7.756 -10.267 1.00 97.69 336 ALA A C 1
ATOM 2631 O O . ALA A 1 336 ? 3.486 -8.162 -9.681 1.00 97.69 336 ALA A O 1
ATOM 2632 N N . HIS A 1 337 ? 4.702 -6.453 -10.468 1.00 97.75 337 HIS A N 1
ATOM 2633 C CA . HIS A 1 337 ? 3.745 -5.427 -10.057 1.00 97.75 337 HIS A CA 1
ATOM 2634 C C . HIS A 1 337 ? 2.425 -5.486 -10.838 1.00 97.75 337 HIS A C 1
ATOM 2636 O O . HIS A 1 337 ? 1.362 -5.301 -10.245 1.00 97.75 337 HIS A O 1
ATOM 2642 N N . VAL A 1 338 ? 2.459 -5.792 -12.139 1.00 97.94 338 VAL A N 1
ATOM 2643 C CA . VAL A 1 338 ? 1.229 -6.024 -12.917 1.00 97.94 338 VAL A CA 1
ATOM 2644 C C . VAL A 1 338 ? 0.468 -7.248 -12.404 1.00 97.94 338 VAL A C 1
ATOM 2646 O O . VAL A 1 338 ? -0.743 -7.171 -12.225 1.00 97.94 338 VAL A O 1
ATOM 2649 N N . GLN A 1 339 ? 1.159 -8.353 -12.116 1.00 97.94 339 GLN A N 1
ATOM 2650 C CA . GLN A 1 339 ? 0.538 -9.557 -11.546 1.00 97.94 339 GLN A CA 1
ATOM 2651 C C . GLN A 1 339 ? -0.120 -9.260 -10.195 1.00 97.94 339 GLN A C 1
ATOM 2653 O O . GLN A 1 339 ? -1.272 -9.618 -9.974 1.00 97.94 339 GLN A O 1
ATOM 2658 N N . THR A 1 340 ? 0.573 -8.507 -9.339 1.00 96.56 340 THR A N 1
ATOM 2659 C CA . THR A 1 340 ? 0.040 -8.050 -8.048 1.00 96.56 340 THR A CA 1
ATOM 2660 C C . THR A 1 340 ? -1.229 -7.210 -8.233 1.00 96.56 340 THR A C 1
ATOM 2662 O O . THR A 1 340 ? -2.197 -7.369 -7.492 1.00 96.56 340 THR A O 1
ATOM 2665 N N . ALA A 1 341 ? -1.260 -6.331 -9.241 1.00 96.81 341 ALA A N 1
ATOM 2666 C CA . ALA A 1 341 ? -2.445 -5.538 -9.549 1.00 96.81 341 ALA A CA 1
ATOM 2667 C C . ALA A 1 341 ? -3.634 -6.414 -9.975 1.00 96.81 341 ALA A C 1
ATOM 2669 O O . ALA A 1 341 ? -4.740 -6.222 -9.472 1.00 96.81 341 ALA A O 1
ATOM 2670 N N . GLU A 1 342 ? -3.418 -7.392 -10.857 1.00 97.81 342 GLU A N 1
ATOM 2671 C CA . GLU A 1 342 ? -4.462 -8.338 -11.279 1.00 97.81 342 GLU A CA 1
ATOM 2672 C C . GLU A 1 342 ? -4.981 -9.181 -10.101 1.00 97.81 342 GLU A C 1
ATOM 2674 O O . GLU A 1 342 ? -6.192 -9.370 -9.974 1.00 97.81 342 GLU A O 1
ATOM 2679 N N . ASP A 1 343 ? -4.107 -9.596 -9.177 1.00 97.25 343 ASP A N 1
ATOM 2680 C CA . ASP A 1 343 ? -4.496 -10.322 -7.961 1.00 97.25 343 ASP A CA 1
ATOM 2681 C C . ASP A 1 343 ? -5.412 -9.502 -7.042 1.00 97.25 343 ASP A C 1
ATOM 2683 O O . ASP A 1 343 ? -6.285 -10.065 -6.375 1.00 97.25 343 ASP A O 1
ATOM 2687 N N . TYR A 1 344 ? -5.229 -8.179 -6.979 1.00 95.69 344 TYR A N 1
ATOM 2688 C CA . TYR A 1 344 ? -6.155 -7.287 -6.279 1.00 95.69 344 TYR A CA 1
ATOM 2689 C C . TYR A 1 344 ? -7.472 -7.141 -7.052 1.00 95.69 344 TYR A C 1
ATOM 2691 O O . TYR A 1 344 ? -8.549 -7.300 -6.479 1.00 95.69 344 TYR A O 1
ATOM 2699 N N . LEU A 1 345 ? -7.414 -6.922 -8.370 1.00 96.19 345 LEU A N 1
ATOM 2700 C CA . LEU A 1 345 ? -8.609 -6.776 -9.213 1.00 96.19 345 LEU A CA 1
ATOM 2701 C C . LEU A 1 345 ? -9.458 -8.053 -9.300 1.00 96.19 345 LEU A C 1
ATOM 2703 O O . LEU A 1 345 ? -10.643 -7.965 -9.621 1.00 96.19 345 LEU A O 1
ATOM 2707 N N . ALA A 1 346 ? -8.889 -9.229 -9.035 1.00 96.06 346 ALA A N 1
ATOM 2708 C CA . ALA A 1 346 ? -9.617 -10.494 -8.952 1.00 96.06 346 ALA A CA 1
ATOM 2709 C C . ALA A 1 346 ? -10.443 -10.642 -7.657 1.00 96.06 346 ALA A C 1
ATOM 2711 O O . ALA A 1 346 ? -11.360 -11.460 -7.608 1.00 96.06 346 ALA A O 1
ATOM 2712 N N . ARG A 1 347 ? -10.133 -9.864 -6.607 1.00 94.31 347 ARG A N 1
ATOM 2713 C CA . ARG A 1 347 ? -10.858 -9.874 -5.317 1.00 94.31 347 ARG A CA 1
ATOM 2714 C C . ARG A 1 347 ? -12.063 -8.941 -5.303 1.00 94.31 347 ARG A C 1
ATOM 2716 O O . ARG A 1 347 ? -12.946 -9.108 -4.462 1.00 94.31 347 ARG A O 1
ATOM 2723 N N . VAL A 1 348 ? -12.100 -7.990 -6.235 1.00 94.19 348 VAL A N 1
ATOM 2724 C CA . VAL A 1 348 ? -13.227 -7.082 -6.442 1.00 94.19 348 VAL A CA 1
ATOM 2725 C C . VAL A 1 348 ? -14.412 -7.894 -6.976 1.00 94.19 348 VAL A C 1
ATOM 2727 O O . VAL A 1 348 ? -14.331 -8.452 -8.072 1.00 94.19 348 VAL A O 1
ATOM 2730 N N . LYS A 1 349 ? -15.473 -8.009 -6.170 1.00 84.56 349 LYS A N 1
ATOM 2731 C CA . LYS A 1 349 ? -16.681 -8.792 -6.479 1.00 84.56 349 LYS A CA 1
ATOM 2732 C C . LYS A 1 349 ? -17.713 -8.011 -7.273 1.00 84.56 349 LYS A C 1
ATOM 2734 O O . LYS A 1 349 ? -17.844 -6.796 -7.011 1.00 84.56 349 LYS A O 1
#

Mean predicted aligned error: 15.72 Å

Sequence (349 aa):
MSSGKPAGKVQKREVECPVHGIHYDPEVTPECVLCLKYSQPERTGGRRKGGVWLLVLLAAVVGFLFYRSVGPYLSGRTTPTSSGAVDKPQEPFSWFMSPAVMDPSPYKAQITTIESILYKKSPVSSGDIGVLERTGQELSEQIGKDAGAIAPQVSSDLMFWVAALGSEEESGYALPDLSRARAEWEKLREHHFERKPWFQAVGGKETSLAQRPRPPEADPEVVRGLRESARAIVRLIDEGRRECERLGEIVGEADREAPKKIAEWRQWSQQWEGRVRQAAATLSPGARRSAHPDVSMANQSLEFAVHSLRLVPNAANDFGVPFYSERERRFNEALAHVQTAEDYLARVK

Nearest PDB structures (foldseek):
  3jbi-assembly1_V  TM=3.127E-01  e=3.630E+00  Gallus gallus
  5sv0-assembly1_B  TM=2.716E-01  e=9.441E+00  Escherichia coli DH1

pLDDT: mean 82.69, std 16.92, range [37.47, 98.38]

Radius of gyration: 32.95 Å; Cα contacts (8 Å, |Δi|>4): 306; chains: 1; bounding box: 66×106×84 Å

Solvent-accessible surface area (backbone atoms only — not comparable to full-atom values): 20592 Å² total; per-residue (Å²): 138,83,85,81,77,79,82,73,82,80,78,80,66,71,43,69,34,91,89,76,73,43,70,34,44,60,92,82,38,90,57,39,74,64,58,51,61,71,67,48,72,81,77,78,68,84,67,73,70,60,62,63,54,49,52,52,50,49,52,51,50,51,51,48,52,48,45,66,70,47,41,62,75,75,62,76,71,82,78,87,81,88,77,92,74,97,66,77,88,66,73,76,77,77,77,72,66,65,71,74,56,37,77,50,73,90,49,42,70,44,53,50,53,44,48,52,64,74,42,43,83,61,73,55,50,74,71,53,50,60,48,42,38,51,41,38,47,55,45,20,57,54,38,52,70,44,92,52,92,51,22,61,58,55,17,52,56,37,47,55,54,33,61,55,54,62,65,54,64,72,65,77,61,65,73,57,72,55,59,63,60,46,56,53,48,54,49,53,44,71,65,42,35,52,91,46,83,84,75,65,74,71,64,60,80,67,55,61,67,66,41,60,71,77,77,54,81,69,59,68,67,52,55,51,38,47,56,52,34,46,54,50,49,53,53,49,45,58,50,50,51,54,51,49,61,73,65,54,79,82,77,65,91,79,44,88,57,42,72,59,47,46,51,52,51,54,55,48,41,57,54,47,51,53,52,53,52,54,51,55,68,48,54,51,76,63,26,79,69,40,62,24,64,43,51,28,53,17,48,54,26,43,50,50,17,49,52,33,56,67,45,36,58,73,49,42,47,102,75,66,48,42,45,67,73,56,34,51,47,25,48,52,52,19,50,53,24,38,52,53,16,51,62,28,56,69,68,64,125

=== Feature glossary ===
The record interleaves many kinds of information about one protein. Here is each kind framed as the question it answers.

Q: What does the local fold look like, residue by residue?
A: A 3Di character summarizes, for each residue, the relative orientation of the Cα frame of its nearest spatial neighbor. Because it encodes fold topology rather than chemistry, 3Di alignments detect remote structural similarity that sequence alignment misses.

Q: Which residues are in helices, strands, or loops?
A: Secondary structure is the local, repeating backbone conformation. DSSP classifies it into eight states by reading the hydrogen-bond network: three helix types (H, G, I), two β types (E, B), two non-regular types (T, S), and unstructured coil (-).

Q: How big and how compact is the whole molecule?
A: Three whole-structure scalars: the radius of gyration (RMS distance of Cα from centroid, in Å), the count of Cα–Cα contacts (pairs closer than 8 Å and separated by more than four residues in sequence — i.e. tertiary, not local, contacts), and the bounding-box dimensions. Together they distinguish compact globular folds from extended fibres or disordered chains.

Q: How confident is the AlphaFold model at each residue?
A: For AlphaFold models, the B-factor field carries pLDDT — the model's own estimate of local accuracy on a 0–100 scale. Regions with pLDDT<50 should be treated as essentially unmodeled; they often correspond to intrinsically disordered segments.

Q: What family and function is it annotated with?
A: Functional annotations link the protein to curated databases. InterPro entries identify conserved domains and families by matching the sequence against member-database signatures (Pfam, PROSITE, CDD, …). Gene Ontology (GO) terms describe molecular function, biological process, and cellular component in a controlled vocabulary. CATH places the structure in a hierarchical fold classification (Class/Architecture/Topology/Homologous-superfamily). The organism is the source species.

Q: What known structures does this most resemble?
A: Nearest PDB neighbors are the top structural matches found by Foldseek when searching this structure against the entire Protein Data Bank. Each hit reports a TM-score (0 to 1; >0.5 almost always implies the same fold) and an E-value. These are *structural* homologs — they may share no detectable sequence similarity.

Q: Which residues are buried vs exposed?
A: Solvent-accessible surface area (SASA) is the area in Å² traced out by the centre of a 1.4 Å probe sphere (a water molecule) rolled over the protein's van der Waals surface (Shrake–Rupley / Lee–Richards construction). Buried residues have near-zero SASA; fully exposed residues can exceed 200 Å². The total SASA scales roughly with the number of surface residues.

Q: What are the backbone torsion angles?
A: φ (phi) and ψ (psi) are the two rotatable backbone dihedrals per residue: φ is the C(i-1)–N–Cα–C torsion, ψ is the N–Cα–C–N(i+1) torsion, both in degrees on (−180°, 180°]. α-helical residues cluster near (−60°, −45°); β-strand residues near (−120°, +130°). A Ramachandran plot is simply a scatter of (φ, ψ) for every residue.

Q: Are the domains correctly placed relative to each other?
A: Predicted aligned error is AlphaFold's pairwise confidence. Unlike pLDDT (per-residue), PAE is per-residue-pair and captures whether two parts of the structure are correctly placed relative to each other. Units are ångströms of expected positional error.

Q: What if only a Cα trace is available?
A: P-SEA three-state annotation labels each residue as helix, strand, or coil based purely on the geometry of the Cα trace. It serves as a fallback when the full backbone (and thus DSSP) is unavailable.

Q: What is the amino-acid chain?
A: This is the polypeptide sequence — one letter per residue, N-terminus first. Length ranges from a few dozen residues for small domains to over a thousand for large multi-domain proteins.

Q: What do the rendered images show?
A: The six renders are orthographic views along the three Cartesian axes in both directions. Representation (cartoon, sticks, or surface) and color scheme (sequence-rainbow or by-chain) vary across proteins so the training set covers all the common visualization conventions.

Q: What do the diagnostic plots show?
A: Plot images: a contact map (which residues are close in 3D, as an N×N binary image), a Ramachandran scatter (backbone torsion angles, revealing secondary-structure composition at a glance), and — for AlphaFold structures — a PAE heatmap (pairwise prediction confidence).

Q: How mobile is each atom in the crystal?
A: B-factor (Debye–Waller factor) reflects atomic displacement in the crystal lattice. It is an experimental observable (units Å²), not a prediction; low values mean the atom is pinned down, high values mean it moves or is heterogeneous across the crystal.

Q: Where is each backbone atom in 3D?
A: The mmCIF table is the protein's shape written out atom by atom. For each backbone N, Cα, C, and carbonyl O, it records an (x, y, z) coordinate triple in Å plus the residue type, chain letter, and residue number.